Protein AF-A0A969GB05-F1 (afdb_monomer_lite)

pLDDT: mean 72.57, std 20.0, range [26.27, 94.25]

Structure (mmCIF, N/CA/C/O backbone):
data_AF-A0A969GB05-F1
#
_entry.id   AF-A0A969GB05-F1
#
loop_
_atom_site.group_PDB
_atom_site.id
_atom_site.type_symbol
_atom_site.label_atom_id
_atom_site.label_alt_id
_atom_site.label_comp_id
_atom_site.label_asym_id
_atom_site.label_entity_id
_atom_site.label_seq_id
_atom_site.pdbx_PDB_ins_code
_atom_site.Cartn_x
_atom_site.Cartn_y
_atom_site.Cartn_z
_atom_site.occupancy
_atom_site.B_iso_or_equiv
_atom_site.auth_seq_id
_atom_site.auth_comp_id
_atom_site.auth_asym_id
_atom_site.auth_atom_id
_atom_site.pdbx_PDB_model_num
ATOM 1 N N . MET A 1 1 ? -19.938 -5.604 12.607 1.00 49.97 1 MET A N 1
ATOM 2 C CA . MET A 1 1 ? -20.826 -5.159 13.704 1.00 49.97 1 MET A CA 1
ATOM 3 C C . MET A 1 1 ? -21.022 -3.658 13.574 1.00 49.97 1 MET A C 1
ATOM 5 O O . MET A 1 1 ? -20.050 -2.974 13.269 1.00 49.97 1 MET A O 1
ATOM 9 N N . ASN A 1 2 ? -22.253 -3.163 13.723 1.00 66.88 2 ASN A N 1
ATOM 10 C CA . ASN A 1 2 ? -22.494 -1.726 13.879 1.00 66.88 2 ASN A CA 1
ATOM 11 C C . ASN A 1 2 ? -22.165 -1.351 15.327 1.00 66.88 2 ASN A C 1
ATOM 13 O O . ASN A 1 2 ? -22.616 -2.026 16.248 1.00 66.88 2 ASN A O 1
ATOM 17 N N . LEU A 1 3 ? -21.365 -0.303 15.506 1.00 78.88 3 LEU A N 1
ATOM 18 C CA . LEU A 1 3 ? -21.099 0.281 16.818 1.00 78.88 3 LEU A CA 1
ATOM 19 C C . LEU A 1 3 ? -22.268 1.219 17.176 1.00 78.88 3 LEU A C 1
ATOM 21 O O . LEU A 1 3 ? -22.717 1.955 16.291 1.00 78.88 3 LEU A O 1
ATOM 25 N N . PRO A 1 4 ? -22.776 1.208 18.423 1.00 85.88 4 PRO A N 1
ATOM 26 C CA . PRO A 1 4 ? -23.829 2.129 18.849 1.00 85.88 4 PRO A CA 1
ATOM 27 C C . PRO A 1 4 ? -23.382 3.590 18.718 1.00 85.88 4 PRO A C 1
ATOM 29 O O . PRO A 1 4 ? -22.235 3.914 19.032 1.00 85.88 4 PRO A O 1
ATOM 32 N N . LYS A 1 5 ? -24.288 4.482 18.298 1.00 85.06 5 LYS A N 1
ATOM 33 C CA . LYS A 1 5 ? -23.992 5.918 18.147 1.00 85.06 5 LYS A CA 1
ATOM 34 C C . LYS A 1 5 ? -23.531 6.538 19.470 1.00 85.06 5 LYS A C 1
ATOM 36 O O . LYS A 1 5 ? -22.519 7.227 19.491 1.00 85.06 5 LYS A O 1
ATOM 41 N N . ASP A 1 6 ? -24.211 6.212 20.565 1.00 83.31 6 ASP A N 1
ATOM 42 C CA . ASP A 1 6 ? -23.924 6.766 21.896 1.00 83.31 6 ASP A CA 1
ATOM 43 C C . ASP A 1 6 ? -22.528 6.382 22.403 1.00 83.31 6 ASP A C 1
ATOM 45 O O . ASP A 1 6 ? -21.862 7.161 23.081 1.00 83.31 6 ASP A O 1
ATOM 49 N N . TYR A 1 7 ? -22.040 5.199 22.019 1.00 84.81 7 TYR A N 1
ATOM 50 C CA . TYR A 1 7 ? -20.679 4.769 22.333 1.00 84.81 7 TYR A CA 1
ATOM 51 C C . TYR A 1 7 ? -19.632 5.598 21.577 1.00 84.81 7 TYR A C 1
ATOM 53 O O . TYR A 1 7 ? -18.624 5.997 22.155 1.00 84.81 7 TYR A O 1
ATOM 61 N N . LEU A 1 8 ? -19.884 5.902 20.300 1.00 85.31 8 LEU A N 1
ATOM 62 C CA . LEU A 1 8 ? -18.990 6.734 19.491 1.00 85.31 8 LEU A CA 1
ATOM 63 C C . LEU A 1 8 ? -18.943 8.188 19.986 1.00 85.31 8 LEU A C 1
ATOM 65 O O . LEU A 1 8 ? -17.861 8.767 20.002 1.00 85.31 8 LEU A O 1
ATOM 69 N N . VAL A 1 9 ? -20.080 8.741 20.423 1.00 85.44 9 VAL A N 1
ATOM 70 C CA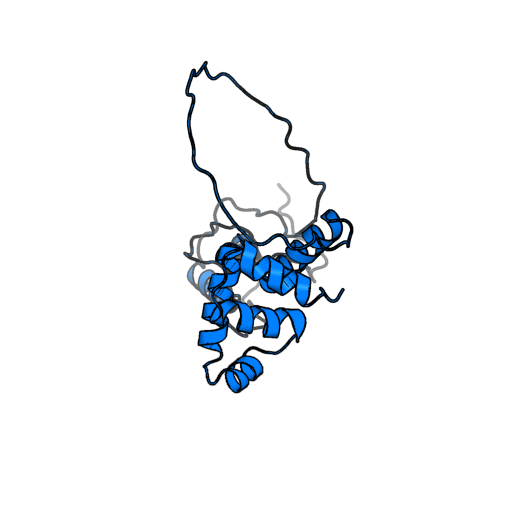 . VAL A 1 9 ? -20.172 10.081 21.043 1.00 85.44 9 VAL A CA 1
ATOM 71 C C . VAL A 1 9 ? -19.426 10.124 22.379 1.00 85.44 9 VAL A C 1
ATOM 73 O O . VAL A 1 9 ? -18.729 11.079 22.697 1.00 85.44 9 VAL A O 1
ATOM 76 N N . LYS A 1 10 ? -19.502 9.062 23.180 1.00 84.44 10 LYS A N 1
ATOM 77 C CA . LYS A 1 10 ? -18.724 9.004 24.419 1.00 84.44 10 LYS A CA 1
ATOM 78 C C . LYS A 1 10 ? -17.213 8.992 24.145 1.00 84.44 10 LYS A C 1
ATOM 80 O O . LYS A 1 10 ? -16.454 9.728 24.769 1.00 84.44 10 LYS A O 1
ATOM 85 N N . LEU A 1 11 ? -16.778 8.181 23.182 1.00 83.88 11 LEU A N 1
ATOM 86 C CA . LEU A 1 11 ? -15.373 8.097 22.774 1.00 83.88 11 LEU A CA 1
ATOM 87 C C . LEU A 1 11 ? -14.841 9.397 22.173 1.00 83.88 11 LEU A C 1
ATOM 89 O O . LEU A 1 11 ? -13.661 9.702 22.353 1.00 83.88 11 LEU A O 1
ATOM 93 N N . SER A 1 12 ? -15.673 10.157 21.452 1.00 85.19 12 SER A N 1
ATOM 94 C CA . SER A 1 12 ? -15.256 11.459 20.928 1.00 85.19 12 SER A CA 1
ATOM 95 C C . SER A 1 12 ? -14.931 12.420 22.072 1.00 85.19 12 SER A C 1
ATOM 97 O O . SER A 1 12 ? -13.888 13.072 22.027 1.00 85.19 12 SER A O 1
ATOM 99 N N . GLN A 1 13 ? -15.743 12.429 23.132 1.00 84.69 13 GLN A N 1
ATOM 100 C CA . GLN A 1 13 ? -15.520 13.244 24.329 1.00 84.69 13 GLN A CA 1
ATOM 101 C C . GLN A 1 13 ? -14.281 12.800 25.117 1.00 84.69 13 GLN A C 1
ATOM 103 O O . GLN A 1 13 ? -13.425 13.626 25.424 1.00 84.69 13 GLN A O 1
ATOM 108 N N . GLU A 1 14 ? -14.126 11.499 25.382 1.00 81.44 14 GLU A N 1
ATOM 109 C CA . GLU A 1 14 ? -12.975 10.958 26.127 1.00 81.44 14 GLU A CA 1
ATOM 110 C C . GLU A 1 14 ? -11.634 11.212 25.424 1.00 81.44 14 GLU A C 1
ATOM 112 O O . GLU A 1 14 ? -10.612 11.435 26.071 1.00 81.44 14 GLU A O 1
ATOM 117 N N . ARG A 1 15 ? -11.622 11.196 24.086 1.00 80.75 15 ARG A N 1
ATOM 118 C CA . ARG A 1 15 ? -10.429 11.490 23.273 1.00 80.75 15 ARG A CA 1
ATOM 119 C C . ARG A 1 15 ? -10.312 12.975 22.901 1.00 80.75 15 ARG A C 1
ATOM 121 O O . ARG A 1 15 ? -9.410 13.344 22.144 1.00 80.75 15 ARG A O 1
ATOM 128 N N . GLY A 1 16 ? -11.211 13.819 23.413 1.00 84.56 16 GLY A N 1
ATOM 129 C CA . GLY A 1 16 ? -11.198 15.271 23.253 1.00 84.56 16 GLY A CA 1
ATOM 130 C C . GLY A 1 16 ? -11.364 15.747 21.810 1.00 84.56 16 GLY A C 1
ATOM 131 O O . GLY A 1 16 ? -10.666 16.673 21.395 1.00 84.56 16 GLY A O 1
ATOM 132 N N . LEU A 1 17 ? -12.201 15.098 20.995 1.00 87.56 17 LEU A N 1
ATOM 133 C CA . LEU A 1 17 ? -12.531 15.550 19.635 1.00 87.56 17 LEU A CA 1
ATOM 134 C C . LEU A 1 17 ? -13.283 16.891 19.682 1.00 87.56 17 LEU A C 1
ATOM 136 O O . LEU A 1 17 ? -14.101 17.121 20.565 1.00 87.56 17 LEU A O 1
ATOM 140 N N . SER A 1 18 ? -13.005 17.781 18.725 1.00 86.50 18 SER A N 1
ATOM 141 C CA . SER A 1 18 ? -13.805 19.004 18.561 1.00 86.50 18 SER A CA 1
ATOM 142 C C . SER A 1 18 ? -15.166 18.678 17.924 1.00 86.50 18 SER A C 1
ATOM 144 O O . SER A 1 18 ? -15.267 17.646 17.255 1.00 86.50 18 SER A O 1
ATOM 146 N N . PRO A 1 19 ? -16.179 19.560 18.025 1.00 84.50 19 PRO A N 1
ATOM 147 C CA . PRO A 1 19 ? -17.494 19.338 17.409 1.00 84.50 19 PRO A CA 1
ATOM 148 C C . PRO A 1 19 ? -17.406 18.994 15.910 1.00 84.50 19 PRO A C 1
ATOM 150 O O . PRO A 1 19 ? -17.895 17.952 15.480 1.00 84.50 19 PRO A O 1
ATOM 153 N N . ASP A 1 20 ? -16.633 19.767 15.139 1.00 83.62 20 ASP A N 1
ATOM 154 C CA . ASP A 1 20 ? -16.364 19.509 13.715 1.00 83.62 20 ASP A CA 1
ATOM 155 C C . ASP A 1 20 ? -15.712 18.144 13.424 1.00 83.62 20 ASP A C 1
ATOM 157 O O . ASP A 1 20 ? -15.861 17.576 12.339 1.00 83.62 20 ASP A O 1
ATOM 161 N N . GLN A 1 21 ? -14.894 17.641 14.353 1.00 88.56 21 GLN A N 1
ATOM 162 C CA . GLN A 1 21 ? -14.208 16.356 14.212 1.00 88.56 21 GLN A CA 1
ATOM 163 C C . GLN A 1 21 ? -15.152 15.203 14.540 1.00 88.56 21 GLN A C 1
ATOM 165 O O . GLN A 1 21 ? -15.136 14.191 13.839 1.00 88.56 21 GLN A O 1
ATOM 170 N N . GLU A 1 22 ? -15.965 15.362 15.584 1.00 88.81 22 GLU A N 1
ATOM 171 C CA . GLU A 1 22 ? -16.992 14.406 15.985 1.00 88.81 22 GLU A CA 1
ATOM 172 C C . GLU A 1 22 ? -18.019 14.200 14.871 1.00 88.81 22 GLU A C 1
ATOM 174 O O . GLU A 1 22 ? -18.355 13.064 14.540 1.00 88.81 22 GLU A O 1
ATOM 179 N N . GLU A 1 23 ? -18.450 15.275 14.220 1.00 87.44 23 GLU A N 1
ATOM 180 C CA . GLU A 1 23 ? -19.459 15.207 13.171 1.00 87.44 23 GLU A CA 1
ATOM 181 C C . GLU A 1 23 ? -18.973 14.407 11.951 1.00 87.44 23 GLU A C 1
ATOM 183 O O . GLU A 1 23 ? -19.630 13.459 11.506 1.00 87.44 23 GLU A O 1
ATOM 188 N N . VAL A 1 24 ? -17.755 14.687 11.470 1.00 88.00 24 VAL A N 1
ATOM 189 C CA . VAL A 1 24 ? -17.119 13.908 10.390 1.00 88.00 24 VAL A CA 1
ATOM 190 C C . VAL A 1 24 ? -16.883 12.455 10.820 1.00 88.00 24 VAL A C 1
ATOM 192 O O . VAL A 1 24 ? -17.098 11.532 10.030 1.00 88.00 24 VAL A O 1
ATOM 195 N N . PHE A 1 25 ? -16.472 12.231 12.069 1.00 89.44 25 PHE A N 1
ATOM 196 C CA . PHE A 1 25 ? -16.231 10.902 12.632 1.00 89.44 25 PHE A CA 1
ATOM 197 C C . PHE A 1 25 ? -17.509 10.052 12.678 1.00 89.44 25 PHE A C 1
ATOM 199 O O . PHE A 1 25 ? -17.496 8.908 12.214 1.00 89.44 25 PHE A O 1
ATOM 206 N N . LEU A 1 26 ? -18.629 10.610 13.148 1.00 89.12 26 LEU A N 1
ATOM 207 C CA . LEU A 1 26 ? -19.926 9.931 13.206 1.00 89.12 26 LEU A CA 1
ATOM 208 C C . LEU A 1 26 ? -20.500 9.682 11.807 1.00 89.12 26 LEU A C 1
ATOM 210 O O . LEU A 1 26 ? -20.943 8.568 11.514 1.00 89.12 26 LEU A O 1
ATOM 214 N N . LEU A 1 27 ? -20.450 10.672 10.911 1.00 87.69 27 LEU A N 1
ATOM 215 C CA . LEU A 1 27 ? -20.908 10.512 9.526 1.00 87.69 27 LEU A CA 1
ATOM 216 C C . LEU A 1 27 ? -20.127 9.417 8.789 1.00 87.69 27 LEU A C 1
ATOM 218 O O . LEU A 1 27 ? -20.708 8.633 8.031 1.00 87.69 27 LEU A O 1
ATOM 222 N N . ARG A 1 28 ? -18.825 9.304 9.062 1.00 88.44 28 ARG A N 1
ATOM 223 C CA . ARG A 1 28 ? -17.974 8.289 8.442 1.00 88.44 28 ARG A CA 1
ATOM 224 C C . ARG A 1 28 ? -18.136 6.899 9.061 1.00 88.44 28 ARG A C 1
ATOM 226 O O . ARG A 1 28 ? -18.183 5.909 8.330 1.00 88.44 28 ARG A O 1
ATOM 233 N N . LEU A 1 29 ? -18.199 6.788 10.389 1.00 85.50 29 LEU A N 1
ATOM 234 C CA . LEU A 1 29 ? -18.206 5.490 11.074 1.00 85.50 29 LEU A CA 1
ATOM 235 C C . LEU A 1 29 ? -19.598 4.905 11.294 1.00 85.50 29 LEU A C 1
ATOM 237 O O . LEU A 1 29 ? -19.757 3.697 11.113 1.00 85.50 29 LEU A O 1
ATOM 241 N N . PHE A 1 30 ? -20.577 5.729 11.668 1.00 85.69 30 PHE A N 1
ATOM 242 C CA . PHE A 1 30 ? -21.938 5.282 11.963 1.00 85.69 30 PHE A CA 1
ATOM 243 C C . PHE A 1 30 ? -22.794 5.243 10.696 1.00 85.69 30 PHE A C 1
ATOM 245 O O . PHE A 1 30 ? -23.314 4.191 10.330 1.00 85.69 30 PHE A O 1
ATOM 252 N N . TYR A 1 31 ? -22.864 6.366 9.975 1.00 83.31 31 TYR A N 1
ATOM 253 C CA . TYR A 1 31 ? -23.672 6.478 8.754 1.00 83.31 31 TYR A CA 1
ATOM 254 C C . TYR A 1 31 ? -22.978 5.930 7.499 1.00 83.31 31 TYR A C 1
ATOM 256 O O . TYR A 1 31 ? -23.609 5.837 6.450 1.00 83.31 31 TYR A O 1
ATOM 264 N N . LYS A 1 32 ? -21.695 5.546 7.598 1.00 83.12 32 LYS A N 1
ATOM 265 C CA . LYS A 1 32 ? -20.895 4.946 6.510 1.00 83.12 32 LYS A CA 1
ATOM 266 C C . LYS A 1 32 ? -20.870 5.787 5.224 1.00 83.12 32 LYS A C 1
ATOM 268 O O . LYS A 1 32 ? -20.705 5.241 4.135 1.00 83.12 32 LYS A O 1
ATOM 273 N N . LYS A 1 33 ? -21.005 7.112 5.343 1.00 84.19 33 LYS A N 1
ATOM 274 C CA . LYS A 1 33 ? -21.028 8.025 4.195 1.00 84.19 33 LYS A CA 1
ATOM 275 C C . LYS A 1 33 ? -19.655 8.157 3.538 1.00 84.19 33 LYS A C 1
ATOM 277 O O . LYS A 1 33 ? -18.611 8.034 4.193 1.00 84.19 33 LYS A O 1
ATOM 282 N N . GLN A 1 34 ? -19.641 8.424 2.233 1.00 85.38 34 GLN A N 1
ATOM 283 C CA . GLN A 1 34 ? -18.415 8.760 1.509 1.00 85.38 34 GLN A CA 1
ATOM 284 C C . GLN A 1 34 ? -17.999 10.197 1.834 1.00 85.38 34 GLN A C 1
ATOM 286 O O . GLN A 1 34 ? -18.843 11.038 2.124 1.00 85.38 34 GLN A O 1
ATOM 291 N N . TYR A 1 35 ? -16.705 10.522 1.740 1.00 84.25 35 TYR A N 1
ATOM 292 C CA . TYR A 1 35 ? -16.244 11.897 1.991 1.00 84.25 35 TYR A CA 1
ATOM 293 C C . TYR A 1 35 ? -16.905 12.930 1.068 1.00 84.25 35 TYR A C 1
ATOM 295 O O . TYR A 1 35 ? -17.041 14.077 1.471 1.00 84.25 35 TYR A O 1
ATOM 303 N N . LYS A 1 36 ? -17.346 12.527 -0.132 1.00 85.44 36 LYS A N 1
ATOM 304 C CA . LYS A 1 36 ? -18.117 13.380 -1.049 1.00 85.44 36 LYS A CA 1
ATOM 305 C C . LYS A 1 36 ? -19.496 13.745 -0.478 1.00 85.44 36 LYS A C 1
ATOM 307 O O . LYS A 1 36 ? -19.865 14.911 -0.502 1.00 85.44 36 LYS A O 1
ATOM 312 N N . ASP A 1 37 ? -20.205 12.782 0.108 1.00 85.50 37 ASP A N 1
ATOM 313 C CA . ASP A 1 37 ? -21.537 13.009 0.691 1.00 85.50 37 ASP A CA 1
ATOM 314 C C . ASP A 1 37 ? -21.452 13.797 2.005 1.00 85.50 37 ASP A C 1
ATOM 316 O O . ASP A 1 37 ? -22.313 14.616 2.312 1.00 85.50 37 ASP A O 1
ATOM 320 N N . ILE A 1 38 ? -20.394 13.555 2.787 1.00 87.88 38 ILE A N 1
ATOM 321 C CA . ILE A 1 38 ? -20.111 14.307 4.018 1.00 87.88 38 ILE A CA 1
ATOM 322 C C . ILE A 1 38 ? -19.785 15.764 3.678 1.00 87.88 38 ILE A C 1
ATOM 324 O O . ILE A 1 38 ? -20.283 16.669 4.336 1.00 87.88 38 ILE A O 1
ATOM 328 N N . ALA A 1 39 ? -18.976 15.982 2.640 1.00 88.31 39 ALA A N 1
ATOM 329 C CA . ALA A 1 39 ? -18.625 17.307 2.147 1.00 88.31 39 ALA A CA 1
ATOM 330 C C . ALA A 1 39 ? -19.865 18.105 1.720 1.00 88.31 39 ALA A C 1
ATOM 332 O O . ALA A 1 39 ? -20.010 19.256 2.121 1.00 88.31 39 ALA A O 1
ATOM 333 N N . ALA A 1 40 ? -20.789 17.467 0.994 1.00 87.12 40 ALA A N 1
ATOM 334 C CA . ALA A 1 40 ? -22.053 18.081 0.598 1.00 87.12 40 ALA A CA 1
ATOM 335 C C . ALA A 1 40 ? -22.946 18.440 1.800 1.00 87.12 40 ALA A C 1
ATOM 337 O O . ALA A 1 40 ? -23.577 19.489 1.794 1.00 87.12 40 ALA A O 1
ATOM 338 N N . GLN A 1 41 ? -22.984 17.598 2.840 1.00 89.69 41 GLN A N 1
ATOM 339 C CA . GLN A 1 41 ? -23.809 17.844 4.028 1.00 89.69 41 GLN A CA 1
ATOM 340 C C . GLN A 1 41 ? -23.231 18.921 4.960 1.00 89.69 41 GLN A C 1
ATOM 342 O O . GLN A 1 41 ? -23.991 19.622 5.615 1.00 89.69 41 GLN A O 1
ATOM 347 N N . LEU A 1 42 ? -21.904 19.021 5.049 1.00 86.56 42 LEU A N 1
ATOM 348 C CA . LEU A 1 42 ? -21.207 19.961 5.935 1.00 86.56 42 LEU A CA 1
ATOM 349 C C . LEU A 1 42 ? -20.750 21.237 5.215 1.00 86.56 42 LEU A C 1
ATOM 351 O O . LEU A 1 42 ? -19.877 21.932 5.735 1.00 86.56 42 LEU A O 1
ATOM 355 N N . GLU A 1 43 ? -21.259 21.483 4.003 1.00 87.38 43 GLU A N 1
ATOM 356 C CA . GLU A 1 43 ? -20.895 22.625 3.149 1.00 87.38 43 GLU A CA 1
ATOM 357 C C . GLU A 1 43 ? -19.371 22.847 3.077 1.00 87.38 43 GLU A C 1
ATOM 359 O O . GLU A 1 43 ? -18.845 23.952 3.196 1.00 87.38 43 GLU A O 1
ATOM 364 N N . THR A 1 44 ? -18.621 21.754 2.926 1.00 89.31 44 THR A N 1
ATOM 365 C CA . THR A 1 44 ? -17.155 21.764 2.956 1.00 89.31 44 THR A CA 1
ATOM 366 C C . THR A 1 44 ? -16.568 20.934 1.819 1.00 89.31 44 THR A C 1
ATOM 368 O O . THR A 1 44 ? -17.289 20.345 1.021 1.00 89.31 44 THR A O 1
ATOM 371 N N . SER A 1 45 ? -15.240 20.873 1.705 1.00 85.44 45 SER A N 1
ATOM 372 C CA . SER A 1 45 ? -14.575 20.063 0.680 1.00 85.44 45 SER A CA 1
ATOM 373 C C . SER A 1 45 ? -14.263 18.650 1.178 1.00 85.44 45 SER A C 1
ATOM 375 O O . SER A 1 45 ? -13.966 18.426 2.353 1.00 85.44 45 SER A O 1
ATOM 377 N N . ALA A 1 46 ? -14.234 17.672 0.266 1.00 79.38 46 ALA A N 1
ATOM 378 C CA . ALA A 1 46 ? -13.843 16.300 0.608 1.00 79.38 46 ALA A CA 1
ATOM 379 C C . ALA A 1 46 ? -12.431 16.235 1.228 1.00 79.38 46 ALA A C 1
ATOM 381 O O . ALA A 1 46 ? -12.185 15.438 2.134 1.00 79.38 46 ALA A O 1
ATOM 382 N N . GLN A 1 47 ? -11.523 17.113 0.790 1.00 71.94 47 GLN A N 1
ATOM 383 C CA . GLN A 1 47 ? -10.180 17.259 1.357 1.00 71.94 47 GLN A CA 1
ATOM 384 C C . GLN A 1 47 ? -10.209 17.808 2.792 1.00 71.94 47 GLN A C 1
ATOM 386 O O . GLN A 1 47 ? -9.479 17.320 3.658 1.00 71.94 47 GLN A O 1
ATOM 391 N N . ALA A 1 48 ? -11.094 18.764 3.093 1.00 77.62 48 ALA A N 1
ATOM 392 C CA . ALA A 1 48 ? -11.293 19.255 4.456 1.00 77.62 48 ALA A CA 1
ATOM 393 C C . ALA A 1 48 ? -11.811 18.144 5.387 1.00 77.62 48 ALA A C 1
ATOM 395 O O . ALA A 1 48 ? -11.285 17.976 6.493 1.00 77.62 48 ALA A O 1
ATOM 396 N N . CYS A 1 49 ? -12.755 17.313 4.925 1.00 85.69 49 CYS A N 1
ATOM 397 C CA . CYS A 1 49 ? -13.216 16.139 5.674 1.00 85.69 49 CYS A CA 1
ATOM 398 C C . CYS A 1 49 ? -12.079 15.140 5.935 1.00 85.69 49 CYS A C 1
ATOM 400 O O . CYS A 1 49 ? -11.924 14.659 7.058 1.00 85.69 49 CYS A O 1
ATOM 402 N N . GLN A 1 50 ? -11.248 14.852 4.928 1.00 83.94 50 GLN A N 1
ATOM 403 C CA . GLN A 1 50 ? -10.092 13.963 5.077 1.00 83.94 50 GLN A CA 1
ATOM 404 C C . GLN A 1 50 ? -9.066 14.516 6.072 1.00 83.94 50 GLN A C 1
ATOM 406 O O . GLN A 1 50 ? -8.553 13.765 6.902 1.00 83.94 50 GLN A O 1
ATOM 411 N N . LYS A 1 51 ? -8.805 15.829 6.054 1.00 84.12 51 LYS A N 1
ATOM 412 C CA . LYS A 1 51 ? -7.905 16.497 7.004 1.00 84.12 51 LYS A CA 1
ATOM 413 C C . LYS A 1 51 ? -8.438 16.429 8.437 1.00 84.12 51 LYS A C 1
ATOM 415 O O . LYS A 1 51 ? -7.672 16.105 9.346 1.00 84.12 51 LYS A O 1
ATOM 420 N N . ARG A 1 52 ? -9.738 16.682 8.648 1.00 87.94 52 ARG A N 1
ATOM 421 C CA . ARG A 1 52 ? -10.403 16.527 9.958 1.00 87.94 52 ARG A CA 1
ATOM 422 C C . ARG A 1 52 ? -10.317 15.079 10.447 1.00 87.94 52 ARG A C 1
ATOM 424 O O . ARG A 1 52 ? -9.845 14.842 11.555 1.00 87.94 52 ARG A O 1
ATOM 431 N N . MET A 1 53 ? -10.636 14.105 9.593 1.00 88.94 53 MET A N 1
ATOM 432 C CA . MET A 1 53 ? -10.510 12.680 9.919 1.00 88.94 53 MET A CA 1
ATOM 433 C C . MET A 1 53 ? -9.049 12.271 10.198 1.00 88.94 53 MET A C 1
ATOM 435 O O . MET A 1 53 ? -8.775 11.466 11.082 1.00 88.94 53 MET A O 1
ATOM 439 N N . GLY A 1 54 ? -8.084 12.883 9.506 1.00 85.50 54 GLY A N 1
ATOM 440 C CA . GLY A 1 54 ? -6.648 12.755 9.765 1.00 85.50 54 GLY A CA 1
ATOM 441 C C . GLY A 1 54 ? -6.250 13.141 11.190 1.00 85.50 54 GLY A C 1
ATOM 442 O O . GLY A 1 54 ? -5.446 12.453 11.819 1.00 85.50 54 GLY A O 1
ATOM 443 N N . GLN A 1 55 ? -6.832 14.221 11.712 1.00 84.94 55 GLN A N 1
ATOM 444 C CA . GLN A 1 55 ? -6.630 14.655 13.096 1.00 84.94 55 GLN A CA 1
ATOM 445 C C . GLN A 1 55 ? -7.308 13.708 14.088 1.00 84.94 55 GLN A C 1
ATOM 447 O O . GLN A 1 55 ? -6.716 13.392 15.118 1.00 84.94 55 GLN A O 1
ATOM 452 N N . VAL A 1 56 ? -8.492 13.194 13.745 1.00 87.38 56 VAL A N 1
ATOM 453 C CA . VAL A 1 56 ? -9.179 12.168 14.538 1.00 87.38 56 VAL A CA 1
ATOM 454 C C . VAL A 1 56 ? -8.296 10.930 14.690 1.00 87.38 56 VAL A C 1
ATOM 456 O O . VAL A 1 56 ? -8.017 10.525 15.812 1.00 87.38 56 VAL A O 1
ATOM 459 N N . TYR A 1 57 ? -7.744 10.385 13.602 1.00 85.50 57 TYR A N 1
ATOM 460 C CA . TYR A 1 57 ? -6.839 9.230 13.676 1.00 85.50 57 TYR A CA 1
ATOM 461 C C . TYR A 1 57 ? -5.667 9.450 14.643 1.00 85.50 57 TYR A C 1
ATOM 463 O O . TYR A 1 57 ? -5.352 8.557 15.427 1.00 85.50 57 TYR A O 1
ATOM 471 N N . ARG A 1 58 ? -5.077 10.653 14.661 1.00 84.12 58 ARG A N 1
ATOM 472 C CA . ARG A 1 58 ? -3.991 10.997 15.594 1.00 84.12 58 ARG A CA 1
ATOM 473 C C . ARG A 1 58 ? -4.450 10.976 17.054 1.00 84.12 58 ARG A C 1
ATOM 475 O O . ARG A 1 58 ? -3.715 10.467 17.893 1.00 84.12 58 ARG A O 1
ATOM 482 N N . LYS A 1 59 ? -5.663 11.456 17.350 1.00 82.25 59 LYS A N 1
ATOM 483 C CA . LYS A 1 59 ? -6.255 11.406 18.703 1.00 82.25 59 LYS A CA 1
ATOM 484 C C . LYS A 1 59 ? -6.535 9.977 19.179 1.00 82.25 59 LYS A C 1
ATOM 486 O O . LYS A 1 59 ? -6.450 9.698 20.368 1.00 82.25 59 LYS A O 1
ATOM 491 N N . PHE A 1 60 ? -6.787 9.059 18.248 1.00 82.00 60 PHE A N 1
ATOM 492 C CA . PHE A 1 60 ? -6.924 7.625 18.521 1.00 82.00 60 PHE A CA 1
ATOM 493 C C . PHE A 1 60 ? -5.586 6.858 18.499 1.00 82.00 60 PHE A C 1
ATOM 495 O O . PHE A 1 60 ? -5.586 5.630 18.528 1.00 82.00 60 PHE A O 1
ATOM 502 N N . GLY A 1 61 ? -4.439 7.547 18.431 1.00 74.62 61 GLY A N 1
ATOM 503 C CA . GLY A 1 61 ? -3.117 6.907 18.412 1.00 74.62 61 GLY A CA 1
ATOM 504 C C . GLY A 1 61 ? -2.794 6.167 17.108 1.00 74.62 61 GLY A C 1
ATOM 505 O O . GLY A 1 61 ? -1.866 5.362 17.062 1.00 74.62 61 GLY A O 1
ATOM 506 N N . ILE A 1 62 ? -3.543 6.426 16.033 1.00 76.94 62 ILE A N 1
ATOM 507 C CA . ILE A 1 62 ? -3.309 5.848 14.708 1.00 76.94 62 ILE A CA 1
ATOM 508 C C . ILE A 1 62 ? -2.320 6.758 13.972 1.00 76.94 62 ILE A C 1
ATOM 510 O O . ILE A 1 62 ? -2.646 7.872 13.551 1.00 76.94 62 ILE A O 1
ATOM 514 N N . ILE A 1 63 ? -1.084 6.275 13.863 1.00 62.16 63 ILE A N 1
ATOM 515 C CA . ILE A 1 63 ? 0.085 7.012 13.371 1.00 62.16 63 ILE A CA 1
ATOM 516 C C . ILE A 1 63 ? -0.073 7.385 11.879 1.00 62.16 63 ILE A C 1
ATOM 518 O O . ILE A 1 63 ? -0.847 6.784 11.121 1.00 62.16 63 ILE A O 1
ATOM 522 N N . LYS A 1 64 ? 0.652 8.427 11.450 1.00 46.09 64 LYS A N 1
ATOM 523 C CA . LYS A 1 64 ? 0.802 8.807 10.035 1.00 46.09 64 LYS A CA 1
ATOM 524 C C . LYS A 1 64 ? 1.352 7.622 9.211 1.00 46.09 64 LYS A C 1
ATOM 526 O O . LYS A 1 64 ? 2.042 6.773 9.750 1.00 46.09 64 LYS A O 1
ATOM 531 N N . GLY A 1 65 ? 0.988 7.532 7.930 1.00 50.03 65 GLY A N 1
ATOM 532 C CA . GLY A 1 65 ? 1.454 6.467 7.017 1.00 50.03 65 GLY A CA 1
ATOM 533 C C . GLY A 1 65 ? 0.660 5.148 7.022 1.00 50.03 65 GLY A C 1
ATOM 534 O O . GLY A 1 65 ? 0.677 4.416 6.041 1.00 50.03 65 GLY A O 1
ATOM 535 N N . ALA A 1 66 ? -0.134 4.856 8.055 1.00 43.31 66 ALA A N 1
ATOM 536 C CA . ALA A 1 66 ? -0.941 3.633 8.106 1.00 43.31 66 ALA A CA 1
ATOM 537 C C . ALA A 1 66 ? -2.033 3.588 7.003 1.00 43.31 66 ALA A C 1
ATOM 539 O O . ALA A 1 66 ? -3.028 4.305 7.103 1.00 43.31 66 ALA A O 1
ATOM 540 N N . ARG A 1 67 ? -1.926 2.721 5.979 1.00 43.56 67 ARG A N 1
ATOM 541 C CA . ARG A 1 67 ? -3.082 2.323 5.135 1.00 43.56 67 ARG A CA 1
ATOM 542 C C . ARG A 1 67 ? -4.149 1.643 6.014 1.00 43.56 67 ARG A C 1
ATOM 544 O O . ARG A 1 67 ? -3.846 1.070 7.059 1.00 43.56 67 ARG A O 1
ATOM 551 N N . GLY A 1 68 ? -5.427 1.787 5.659 1.00 64.69 68 GLY A N 1
ATOM 552 C CA . GLY A 1 68 ? -6.529 1.212 6.443 1.00 64.69 68 GLY A CA 1
ATOM 553 C C . GLY A 1 68 ? -6.772 1.873 7.807 1.00 64.69 68 GLY A C 1
ATOM 554 O O . GLY A 1 68 ? -7.236 1.198 8.722 1.00 64.69 68 GLY A O 1
ATOM 555 N N . LYS A 1 69 ? -6.485 3.177 7.970 1.00 76.50 69 LYS A N 1
ATOM 556 C CA . LYS A 1 69 ? -6.736 3.922 9.230 1.00 76.50 69 LYS A CA 1
ATOM 557 C C . LYS A 1 69 ? -8.153 3.726 9.749 1.00 76.50 69 LYS A C 1
ATOM 559 O O . LYS A 1 69 ? -8.344 3.485 10.931 1.00 76.50 69 LYS A O 1
ATOM 564 N N . GLU A 1 70 ? -9.132 3.757 8.852 1.00 76.50 70 GLU A N 1
ATOM 565 C CA . GLU A 1 70 ? -10.531 3.504 9.188 1.00 76.50 70 GLU A CA 1
ATOM 566 C C . GLU A 1 70 ? -10.768 2.057 9.638 1.00 76.50 70 GLU A C 1
ATOM 568 O O . GLU A 1 70 ? -11.485 1.828 10.606 1.00 76.50 70 GLU A O 1
ATOM 573 N N . THR A 1 71 ? -10.140 1.075 8.987 1.00 77.50 71 THR A N 1
ATOM 574 C CA . THR A 1 71 ? -10.223 -0.343 9.372 1.00 77.50 71 THR A CA 1
ATOM 575 C C . THR A 1 71 ? -9.587 -0.585 10.737 1.00 77.50 71 THR A C 1
ATOM 577 O O . THR A 1 71 ? -10.175 -1.271 11.568 1.00 77.50 71 THR A O 1
ATOM 580 N N . ARG A 1 72 ? -8.424 0.019 11.004 1.00 77.62 72 ARG A N 1
ATOM 581 C CA . ARG A 1 72 ? -7.743 -0.029 12.305 1.00 77.62 72 ARG A CA 1
ATOM 582 C C . ARG A 1 72 ? -8.554 0.665 13.385 1.00 77.62 72 ARG A C 1
ATOM 584 O O . ARG A 1 72 ? -8.725 0.096 14.453 1.00 77.62 72 ARG A O 1
ATOM 591 N N . LEU A 1 73 ? -9.106 1.837 13.084 1.00 83.19 73 LEU A N 1
ATOM 592 C CA . LEU A 1 73 ? -10.005 2.555 13.978 1.00 83.19 73 LEU A CA 1
ATOM 593 C C . LEU A 1 73 ? -11.221 1.692 14.306 1.00 83.19 73 LEU A C 1
ATOM 595 O O . LEU A 1 73 ? -11.503 1.451 15.469 1.00 83.19 73 LEU A O 1
ATOM 599 N N . ARG A 1 74 ? -11.886 1.117 13.301 1.00 84.31 74 ARG A N 1
ATOM 600 C CA . ARG A 1 74 ? -13.002 0.189 13.522 1.00 84.31 74 ARG A CA 1
ATOM 601 C C . ARG A 1 74 ? -12.586 -1.039 14.325 1.00 84.31 74 ARG A C 1
ATOM 603 O O . ARG A 1 74 ? -13.356 -1.468 15.177 1.00 84.31 74 ARG A O 1
ATOM 610 N N . ALA A 1 75 ? -11.421 -1.625 14.066 1.00 78.88 75 ALA A N 1
ATOM 611 C CA . ALA A 1 75 ? -10.936 -2.789 14.804 1.00 78.88 75 ALA A CA 1
ATOM 612 C C . ALA A 1 75 ? -10.638 -2.444 16.270 1.00 78.88 75 ALA A C 1
ATOM 614 O O . ALA A 1 75 ? -11.052 -3.184 17.157 1.00 78.88 75 ALA A O 1
ATOM 615 N N . LEU A 1 76 ? -9.993 -1.302 16.518 1.00 81.19 76 LEU A N 1
ATOM 616 C CA . LEU A 1 76 ? -9.718 -0.770 17.851 1.00 81.19 76 LEU A CA 1
ATOM 617 C C . LEU A 1 76 ? -11.025 -0.539 18.608 1.00 81.19 76 LEU A C 1
ATOM 619 O O . LEU A 1 76 ? -11.211 -1.114 19.672 1.00 81.19 76 LEU A O 1
ATOM 623 N N . LEU A 1 77 ? -11.966 0.192 18.010 1.00 85.62 77 LEU A N 1
ATOM 624 C CA . LEU A 1 77 ? -13.264 0.488 18.615 1.00 85.62 77 LEU A CA 1
ATOM 625 C C . LEU A 1 77 ? -14.078 -0.781 18.899 1.00 85.62 77 LEU A C 1
ATOM 627 O O . LEU A 1 77 ? -14.701 -0.902 19.948 1.00 85.62 77 LEU A O 1
ATOM 631 N N . ASN A 1 78 ? -14.059 -1.762 17.991 1.00 82.56 78 ASN A N 1
ATOM 632 C CA . ASN A 1 78 ? -14.726 -3.043 18.228 1.00 82.56 78 ASN A CA 1
ATOM 633 C C . ASN A 1 78 ? -14.045 -3.859 19.336 1.00 82.56 78 ASN A C 1
ATOM 635 O O . ASN A 1 78 ? -14.737 -4.547 20.083 1.00 82.56 78 ASN A O 1
ATOM 639 N N . ASN A 1 79 ? -12.717 -3.811 19.447 1.00 79.44 79 ASN A N 1
ATOM 640 C CA . ASN A 1 79 ? -11.986 -4.508 20.503 1.00 79.44 79 ASN A CA 1
ATOM 641 C C . ASN A 1 79 ? -12.209 -3.849 21.868 1.00 79.44 79 ASN A C 1
ATOM 643 O O . ASN A 1 79 ? -12.463 -4.564 22.832 1.00 79.44 79 ASN A O 1
ATOM 647 N N . GLU A 1 80 ? -12.187 -2.516 21.944 1.00 80.31 80 GLU A N 1
ATOM 648 C CA . GLU A 1 80 ? -12.496 -1.769 23.170 1.00 80.31 80 GLU A CA 1
ATOM 649 C C . GLU A 1 80 ? -13.944 -2.014 23.618 1.00 80.31 80 GLU A C 1
ATOM 651 O O . GLU A 1 80 ? -14.186 -2.311 24.787 1.00 80.31 80 GLU A O 1
ATOM 656 N N . PHE A 1 81 ? -14.906 -2.010 22.690 1.00 80.06 81 PHE A N 1
ATOM 657 C CA . PHE A 1 81 ? -16.308 -2.301 23.004 1.00 80.06 81 PHE A CA 1
ATOM 658 C C . PHE A 1 81 ? -16.520 -3.738 23.514 1.00 80.06 81 PHE A C 1
ATOM 660 O O . PHE A 1 81 ? -17.280 -3.970 24.457 1.00 80.06 81 PHE A O 1
ATOM 667 N N . LYS A 1 82 ? -15.826 -4.717 22.916 1.00 78.56 82 LYS A N 1
ATOM 668 C CA . LYS A 1 82 ? -15.853 -6.116 23.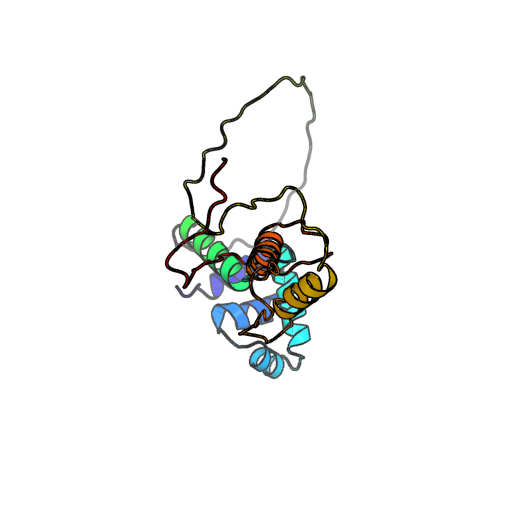372 1.00 78.56 82 LYS A CA 1
ATOM 669 C C . LYS A 1 82 ? -15.186 -6.291 24.737 1.00 78.56 82 LYS A C 1
ATOM 671 O O . LYS A 1 82 ? -15.714 -7.028 25.564 1.00 78.56 82 LYS A O 1
ATOM 676 N N . ALA A 1 83 ? -14.067 -5.608 24.984 1.00 71.94 83 ALA A N 1
ATOM 677 C CA . ALA A 1 83 ? -13.356 -5.640 26.263 1.00 71.94 83 ALA A CA 1
ATOM 678 C C . ALA A 1 83 ? -14.168 -4.996 27.399 1.00 71.94 83 ALA A C 1
ATOM 680 O O . ALA A 1 83 ? -14.129 -5.477 28.526 1.00 71.94 83 ALA A O 1
ATOM 681 N N . ALA A 1 84 ? -14.980 -3.979 27.092 1.00 68.25 84 ALA A N 1
ATOM 682 C CA . ALA A 1 84 ? -15.942 -3.382 28.021 1.00 68.25 84 ALA A CA 1
ATOM 683 C C . ALA A 1 84 ? -17.192 -4.260 28.278 1.00 68.25 84 ALA A C 1
ATOM 685 O O . ALA A 1 84 ? -18.157 -3.816 28.901 1.00 68.25 84 ALA A O 1
ATOM 686 N N . GLY A 1 85 ? -17.211 -5.509 27.792 1.00 66.69 85 GLY A N 1
ATOM 687 C CA . GLY A 1 85 ? -18.295 -6.463 28.033 1.00 66.69 85 GLY A CA 1
ATOM 688 C C . GLY A 1 85 ? -19.602 -6.133 27.306 1.00 66.69 85 GLY A C 1
ATOM 689 O O . GLY A 1 85 ? -20.663 -6.576 27.743 1.00 66.69 85 GLY A O 1
ATOM 690 N N . GLY A 1 86 ? -19.559 -5.326 26.236 1.00 60.12 86 GLY A N 1
ATOM 691 C CA . GLY A 1 86 ? -20.747 -4.926 25.470 1.00 60.12 86 GLY A CA 1
ATOM 692 C C . GLY A 1 86 ? -21.761 -4.088 26.259 1.00 60.12 86 GLY A C 1
ATOM 693 O O . GLY A 1 86 ? -22.865 -3.842 25.774 1.00 60.12 86 GLY A O 1
ATOM 694 N N . LYS A 1 87 ? -21.401 -3.646 27.469 1.00 55.75 87 LYS A N 1
ATOM 695 C CA . LYS A 1 87 ? -22.211 -2.772 28.314 1.00 55.75 87 LYS A CA 1
ATOM 696 C C . LYS A 1 87 ? -21.615 -1.372 28.291 1.00 55.75 87 LYS A C 1
ATOM 698 O O . LYS A 1 87 ? -20.414 -1.189 28.462 1.00 55.75 87 LYS A O 1
ATOM 703 N N . MET A 1 88 ? -22.472 -0.375 28.090 1.00 51.22 88 MET A N 1
ATOM 704 C CA . MET A 1 88 ? -22.102 1.029 28.254 1.00 51.22 88 MET A CA 1
ATOM 705 C C . MET A 1 88 ? -21.521 1.244 29.659 1.00 51.22 88 MET A C 1
ATOM 707 O O . MET A 1 88 ? -22.192 0.904 30.638 1.00 51.22 88 MET A O 1
ATOM 711 N N . PRO A 1 89 ? -20.345 1.872 29.808 1.00 44.00 89 PRO A N 1
ATOM 712 C CA . PRO A 1 89 ? -20.013 2.496 31.072 1.00 44.00 89 PRO A CA 1
ATOM 713 C C . PRO A 1 89 ? -20.923 3.722 31.197 1.00 44.00 89 PRO A C 1
ATOM 715 O O . PRO A 1 89 ? -20.846 4.644 30.377 1.00 44.00 89 PRO A O 1
ATOM 718 N N . LYS A 1 90 ? -21.830 3.687 32.178 1.00 38.09 90 LYS A N 1
ATOM 719 C CA . LYS A 1 90 ? -22.757 4.778 32.492 1.00 38.09 90 LYS A CA 1
ATOM 720 C C . LYS A 1 90 ? -21.987 6.095 32.626 1.00 38.09 90 LYS A C 1
ATOM 722 O O . LYS A 1 90 ? -20.923 6.144 33.233 1.00 38.09 90 LYS A O 1
ATOM 727 N N . SER A 1 91 ? -22.546 7.124 31.997 1.00 41.22 91 SER A N 1
ATOM 728 C CA . SER A 1 91 ? -22.225 8.538 32.180 1.00 41.22 91 SER A CA 1
ATOM 729 C C . SER A 1 91 ? -21.942 8.869 33.647 1.00 41.22 91 SER A C 1
ATOM 731 O O . SER A 1 91 ? -22.816 8.648 34.482 1.00 41.22 91 SER A O 1
ATOM 733 N N . VAL A 1 92 ? -20.786 9.471 33.932 1.00 35.34 92 VAL A N 1
ATOM 734 C CA . VAL A 1 92 ? -20.674 10.457 35.012 1.00 35.34 92 VAL A CA 1
ATOM 735 C C . VAL A 1 92 ? -19.898 11.649 34.460 1.00 35.34 92 VAL A C 1
ATOM 737 O O . VAL A 1 92 ? -18.736 11.541 34.074 1.00 35.34 92 VAL A O 1
ATOM 740 N N . LEU A 1 93 ? -20.614 12.763 34.366 1.00 38.59 93 LEU A N 1
ATOM 741 C CA . LEU A 1 93 ? -20.128 14.102 34.084 1.00 38.59 93 LEU A CA 1
ATOM 742 C C . LEU A 1 93 ? -19.424 14.658 35.337 1.00 38.59 93 LEU A C 1
ATOM 744 O O . LEU A 1 93 ? -20.082 14.798 36.362 1.00 38.59 93 LEU A O 1
ATOM 748 N N . THR A 1 94 ? -18.155 15.070 35.183 1.00 34.28 94 THR A N 1
ATOM 749 C CA . THR A 1 94 ? -17.435 16.143 35.931 1.00 34.28 94 THR A CA 1
ATOM 750 C C . THR A 1 94 ? -17.197 15.962 37.451 1.00 34.28 94 THR A C 1
ATOM 752 O O . THR A 1 94 ? -17.809 15.093 38.059 1.00 34.28 94 THR A O 1
ATOM 755 N N . PRO A 1 95 ? -16.431 16.850 38.123 1.00 44.00 95 PRO A N 1
ATOM 756 C CA . PRO A 1 95 ? -15.041 17.300 37.924 1.00 44.00 95 PRO A CA 1
ATOM 757 C C . PRO A 1 95 ? -14.203 17.123 39.234 1.00 44.00 95 PRO A C 1
ATOM 759 O O . PRO A 1 95 ? -14.693 16.558 40.199 1.00 44.00 95 PRO A O 1
ATOM 762 N N . GLU A 1 96 ? -12.965 17.644 39.273 1.00 29.44 96 GLU A N 1
ATOM 763 C CA . GLU A 1 96 ? -12.155 17.939 40.489 1.00 29.44 96 GLU A CA 1
ATOM 764 C C . GLU A 1 96 ? -11.430 16.785 41.223 1.00 29.44 96 GLU A C 1
ATOM 766 O O . GLU A 1 96 ? -12.022 15.957 41.902 1.00 29.44 96 GLU A O 1
ATOM 771 N N . SER A 1 97 ? -10.090 16.796 41.224 1.00 33.75 97 SER A N 1
ATOM 772 C CA . SER A 1 97 ? -9.314 17.402 42.323 1.00 33.75 97 SER A CA 1
ATOM 773 C C . SER A 1 97 ? -7.805 17.145 42.162 1.00 33.75 97 SER A C 1
ATOM 775 O O . SER A 1 97 ? -7.357 16.218 41.492 1.00 33.75 97 SER A O 1
ATOM 777 N N . ILE A 1 98 ? -7.031 18.048 42.746 1.00 32.53 98 ILE A N 1
ATOM 778 C CA . ILE A 1 98 ? -5.635 18.404 42.505 1.00 32.53 98 ILE A CA 1
ATOM 779 C C . ILE A 1 98 ? -4.689 17.674 43.484 1.00 32.53 98 ILE A C 1
ATOM 781 O O . ILE A 1 98 ? -4.855 17.826 44.685 1.00 32.53 98 ILE A O 1
ATOM 785 N N . ALA A 1 99 ? -3.663 17.002 42.924 1.00 29.73 99 ALA A N 1
ATOM 786 C CA . ALA A 1 99 ? -2.256 16.826 43.383 1.00 29.73 99 ALA A CA 1
ATOM 787 C C . ALA A 1 99 ? -1.946 16.250 44.804 1.00 29.73 99 ALA A C 1
ATOM 789 O O . ALA A 1 99 ? -2.865 16.019 45.579 1.00 29.73 99 ALA A O 1
ATOM 790 N N . PRO A 1 100 ? -0.664 16.065 45.232 1.00 38.91 100 PRO A N 1
ATOM 791 C CA . PRO A 1 100 ? 0.619 15.904 44.511 1.00 38.91 100 PRO A CA 1
ATOM 792 C C . PRO A 1 100 ? 1.511 14.705 44.981 1.00 38.91 100 PRO A C 1
ATOM 794 O O . PRO A 1 100 ? 1.376 14.182 46.078 1.00 38.91 100 PRO A O 1
ATOM 797 N N . ILE A 1 101 ? 2.472 14.337 44.118 1.00 35.19 101 ILE A N 1
ATOM 798 C CA . ILE A 1 101 ? 3.917 14.045 44.336 1.00 35.19 101 ILE A CA 1
ATOM 799 C C . ILE A 1 101 ? 4.383 13.315 45.624 1.00 35.19 101 ILE A C 1
ATOM 801 O O . ILE A 1 101 ? 4.336 13.871 46.715 1.00 35.19 101 ILE A O 1
ATOM 805 N N . ALA A 1 102 ? 5.090 12.189 45.444 1.00 30.11 102 ALA A N 1
ATOM 806 C CA . ALA A 1 102 ? 6.274 11.833 46.243 1.00 30.11 102 ALA A CA 1
ATOM 807 C C . ALA A 1 102 ? 7.291 11.059 45.373 1.00 30.11 102 ALA A C 1
ATOM 809 O O . ALA A 1 102 ? 6.922 10.142 44.640 1.00 30.11 102 ALA A O 1
ATOM 810 N N . VAL A 1 103 ? 8.553 11.490 45.414 1.00 29.41 103 VAL A N 1
ATOM 811 C CA . VAL A 1 103 ? 9.683 11.044 44.579 1.00 29.41 103 VAL A CA 1
ATOM 812 C C . VAL A 1 103 ? 10.592 10.079 45.376 1.00 29.41 103 VAL A C 1
ATOM 814 O O . VAL A 1 103 ? 10.670 10.186 46.596 1.00 29.41 103 VAL A O 1
ATOM 817 N N . GLU A 1 104 ? 11.322 9.231 44.632 1.00 29.94 104 GLU A N 1
ATOM 818 C CA . GLU A 1 104 ? 12.632 8.578 44.917 1.00 29.94 104 GLU A CA 1
ATOM 819 C C . GLU A 1 104 ? 12.693 7.156 45.534 1.00 29.94 104 GLU A C 1
ATOM 821 O O . GLU A 1 104 ? 11.800 6.786 46.291 1.00 29.94 104 GLU A O 1
ATOM 826 N N . PRO A 1 105 ? 13.763 6.341 45.279 1.00 31.66 105 PRO A N 1
ATOM 827 C CA . PRO A 1 105 ? 14.947 6.545 44.418 1.00 31.66 105 PRO A CA 1
ATOM 828 C C . PRO A 1 105 ? 15.247 5.414 43.395 1.00 31.66 105 PRO A C 1
ATOM 830 O O . PRO A 1 105 ? 14.739 4.295 43.441 1.00 31.66 105 PRO A O 1
ATOM 833 N N . ILE A 1 106 ? 16.160 5.733 42.475 1.00 33.88 106 ILE A N 1
ATOM 834 C CA . ILE A 1 106 ? 16.739 4.894 41.414 1.00 33.88 106 ILE A CA 1
ATOM 835 C C . ILE A 1 106 ? 17.728 3.859 41.992 1.00 33.88 106 ILE A C 1
ATOM 837 O O . ILE A 1 106 ? 18.621 4.227 42.754 1.00 33.88 106 ILE A O 1
ATOM 841 N N . LYS A 1 107 ? 17.662 2.592 41.541 1.00 31.64 107 LYS A N 1
ATOM 842 C CA . LYS A 1 107 ? 18.783 1.627 41.595 1.00 31.64 107 LYS A CA 1
ATOM 843 C C . LYS A 1 107 ? 18.939 0.838 40.282 1.00 31.64 107 LYS A C 1
ATOM 845 O O . LYS A 1 107 ? 18.120 -0.005 39.944 1.00 31.64 107 LYS A O 1
ATOM 850 N N . THR A 1 108 ? 20.016 1.186 39.574 1.00 27.20 108 THR A N 1
ATOM 851 C CA . THR A 1 108 ? 20.976 0.349 38.820 1.00 27.20 108 THR A CA 1
ATOM 852 C C . THR A 1 108 ? 20.497 -0.766 37.871 1.00 27.20 108 THR A C 1
ATOM 854 O O . THR A 1 108 ? 19.972 -1.801 38.266 1.00 27.20 108 THR A O 1
ATOM 857 N N . VAL A 1 109 ? 20.859 -0.549 36.604 1.00 31.55 109 VAL A N 1
ATOM 858 C CA . VAL A 1 109 ? 20.952 -1.440 35.433 1.00 31.55 109 VAL A CA 1
ATOM 859 C C . VAL A 1 109 ? 21.715 -2.744 35.719 1.00 31.55 109 VAL A C 1
ATOM 861 O O . VAL A 1 109 ? 22.745 -2.670 36.381 1.00 31.55 109 VAL A O 1
ATOM 864 N N . THR A 1 110 ? 21.277 -3.888 35.151 1.00 26.27 110 THR A N 1
ATOM 865 C CA . THR A 1 110 ? 22.110 -4.913 34.451 1.00 26.27 110 THR A CA 1
ATOM 866 C C . THR A 1 110 ? 21.254 -6.076 33.883 1.00 26.27 110 THR A C 1
ATOM 868 O O . THR A 1 110 ? 20.676 -6.865 34.619 1.00 26.27 110 THR A O 1
ATOM 871 N N . THR A 1 111 ? 21.213 -6.133 32.541 1.00 27.67 111 THR A N 1
ATOM 872 C CA . THR A 1 111 ? 21.122 -7.287 31.602 1.00 27.67 111 THR A CA 1
ATOM 873 C C . THR A 1 111 ? 19.898 -8.230 31.511 1.00 27.67 111 THR A C 1
ATOM 875 O O . THR A 1 111 ? 19.356 -8.733 32.482 1.00 27.67 111 THR A O 1
ATOM 878 N N . ALA A 1 112 ? 19.533 -8.465 30.242 1.00 35.25 112 ALA A N 1
ATOM 879 C CA . ALA A 1 112 ? 18.405 -9.157 29.593 1.00 35.25 112 ALA A CA 1
ATOM 880 C C . ALA A 1 112 ? 18.274 -10.688 29.859 1.00 35.25 112 ALA A C 1
ATOM 882 O O . ALA A 1 112 ? 19.174 -11.246 30.478 1.00 35.25 112 ALA A O 1
ATOM 883 N N . PRO A 1 113 ? 17.248 -11.415 29.332 1.00 39.53 113 PRO A N 1
ATOM 884 C CA . PRO A 1 113 ? 16.192 -10.993 28.404 1.00 39.53 113 PRO A CA 1
ATOM 885 C C . PRO A 1 113 ? 14.757 -11.333 28.851 1.00 39.53 113 PRO A C 1
ATOM 887 O O . PRO A 1 113 ? 14.407 -12.460 29.191 1.00 39.53 113 PRO A O 1
ATOM 890 N N . ARG A 1 114 ? 13.863 -10.346 28.740 1.00 32.69 114 ARG A N 1
ATOM 891 C CA . ARG A 1 114 ? 12.416 -10.547 28.867 1.00 32.69 114 ARG A CA 1
ATOM 892 C C . ARG A 1 114 ? 11.910 -11.207 27.587 1.00 32.69 114 ARG A C 1
ATOM 894 O O . ARG A 1 114 ? 11.893 -10.577 26.530 1.00 32.69 114 ARG A O 1
ATOM 901 N N . ALA A 1 115 ? 11.538 -12.478 27.695 1.00 37.44 115 ALA A N 1
ATOM 902 C CA . ALA A 1 115 ? 10.979 -13.286 26.622 1.00 37.44 115 ALA A CA 1
ATOM 903 C C . ALA A 1 115 ? 9.890 -12.516 25.848 1.00 37.44 115 ALA A C 1
ATOM 905 O O . ALA A 1 115 ? 8.789 -12.277 26.348 1.00 37.44 115 ALA A O 1
ATOM 906 N N . LYS A 1 116 ? 10.209 -12.120 24.609 1.00 41.66 116 LYS A N 1
ATOM 907 C CA . LYS A 1 116 ? 9.214 -11.723 23.612 1.00 41.66 116 LYS A CA 1
ATOM 908 C C . LYS A 1 116 ? 8.379 -12.964 23.319 1.00 41.66 116 LYS A C 1
ATOM 910 O O . LYS A 1 116 ? 8.865 -13.903 22.697 1.00 41.66 116 LYS A O 1
ATOM 915 N N . VAL A 1 117 ? 7.128 -12.966 23.766 1.00 42.88 117 VAL A N 1
ATOM 916 C CA . VAL A 1 117 ? 6.136 -13.950 23.327 1.00 42.88 117 VAL A CA 1
ATOM 917 C C . VAL A 1 117 ? 6.016 -13.824 21.806 1.00 42.88 117 VAL A C 1
ATOM 919 O O . VAL A 1 117 ? 5.528 -12.823 21.281 1.00 42.88 117 VAL A O 1
ATOM 922 N N . LEU A 1 118 ? 6.546 -14.827 21.110 1.00 45.31 118 LEU A N 1
ATOM 923 C CA . LEU A 1 118 ? 6.537 -14.978 19.661 1.00 45.31 118 LEU A CA 1
ATOM 924 C C . LEU A 1 118 ? 5.082 -14.992 19.162 1.00 45.31 118 LEU A C 1
ATOM 926 O O . LEU A 1 118 ? 4.358 -15.967 19.370 1.00 45.31 118 LEU A O 1
ATOM 930 N N . LYS A 1 119 ? 4.634 -13.924 18.485 1.00 43.22 119 LYS A N 1
ATOM 931 C CA . LYS A 1 119 ? 3.396 -13.970 17.690 1.00 43.22 119 LYS A CA 1
ATOM 932 C C . LYS A 1 119 ? 3.642 -14.877 16.483 1.00 43.22 119 LYS A C 1
ATOM 934 O O . LYS A 1 119 ? 4.357 -14.507 15.558 1.00 43.22 119 LYS A O 1
ATOM 939 N N . LYS A 1 120 ? 3.060 -16.074 16.532 1.00 42.00 120 LYS A N 1
ATOM 940 C CA . LYS A 1 120 ? 3.171 -17.135 15.525 1.00 42.00 120 LYS A CA 1
ATOM 941 C C . LYS A 1 120 ? 2.628 -16.668 14.159 1.00 42.00 120 LYS A C 1
ATOM 943 O O . LYS A 1 120 ? 1.477 -16.255 14.050 1.00 42.00 120 LYS A O 1
ATOM 948 N N . ASN A 1 121 ? 3.527 -16.723 13.177 1.00 44.41 121 ASN A N 1
ATOM 949 C CA . ASN A 1 121 ? 3.486 -16.490 11.729 1.00 44.41 121 ASN A CA 1
ATOM 950 C C . ASN A 1 121 ? 2.150 -16.140 11.055 1.00 44.41 121 ASN A C 1
ATOM 952 O O . ASN A 1 121 ? 1.342 -17.011 10.738 1.00 44.41 121 ASN A O 1
ATOM 956 N N . LYS A 1 122 ? 2.028 -14.875 10.645 1.00 52.69 122 LYS A N 1
ATOM 957 C CA . LYS A 1 122 ? 1.280 -14.505 9.441 1.00 52.69 122 LYS A CA 1
ATOM 958 C C . LYS A 1 122 ? 2.311 -14.491 8.305 1.00 52.69 122 LYS A C 1
ATOM 960 O O . LYS A 1 122 ? 3.198 -13.645 8.333 1.00 52.69 122 LYS A O 1
ATOM 965 N N . LEU A 1 123 ? 2.279 -15.455 7.380 1.00 57.72 123 LEU A N 1
ATOM 966 C CA . LEU A 1 123 ? 3.109 -15.394 6.168 1.00 57.72 123 LEU A CA 1
ATOM 967 C C . LEU A 1 123 ? 2.598 -14.218 5.329 1.00 57.72 123 LEU A C 1
ATOM 969 O O . LEU A 1 123 ? 1.611 -14.347 4.615 1.00 57.72 123 LEU A O 1
ATOM 973 N N . THR A 1 124 ? 3.210 -13.050 5.491 1.00 75.88 124 THR A N 1
ATOM 974 C CA . THR A 1 124 ? 2.844 -11.825 4.766 1.00 75.88 124 THR A CA 1
ATOM 975 C C . THR A 1 124 ? 3.462 -11.777 3.369 1.00 75.88 124 THR A C 1
ATOM 977 O O . THR A 1 124 ? 3.125 -10.904 2.578 1.00 75.88 124 THR A O 1
ATOM 980 N N . GLN A 1 125 ? 4.362 -12.706 3.041 1.00 84.75 125 GLN A N 1
ATOM 981 C CA . GLN A 1 125 ? 5.029 -12.765 1.745 1.00 84.75 125 GLN A CA 1
ATOM 982 C C . GLN A 1 125 ? 5.572 -14.169 1.437 1.00 84.75 125 GLN A C 1
ATOM 984 O O . GLN A 1 125 ? 5.815 -14.954 2.358 1.00 84.75 125 GLN A O 1
ATOM 989 N N . ASN A 1 126 ? 5.764 -14.469 0.151 1.00 90.38 126 ASN A N 1
ATOM 990 C CA . ASN A 1 126 ? 6.434 -15.674 -0.363 1.00 90.38 126 ASN A CA 1
ATOM 991 C C . ASN A 1 126 ? 7.527 -15.337 -1.408 1.00 90.38 126 ASN A C 1
ATOM 993 O O . ASN A 1 126 ? 7.762 -16.109 -2.340 1.00 90.38 126 ASN A O 1
ATOM 997 N N . LEU A 1 127 ? 8.161 -14.169 -1.281 1.00 88.88 127 LEU A N 1
ATOM 998 C CA . LEU A 1 127 ? 9.237 -13.714 -2.155 1.00 88.88 127 LEU A CA 1
ATOM 999 C C . LEU A 1 127 ? 10.443 -14.676 -2.094 1.00 88.88 127 LEU A C 1
ATOM 1001 O O . LEU A 1 127 ? 10.886 -15.039 -0.999 1.00 88.88 127 LEU A O 1
ATOM 1005 N N . PRO A 1 128 ? 11.009 -15.067 -3.250 1.00 86.44 128 PRO A N 1
ATOM 1006 C CA . PRO A 1 128 ? 12.305 -15.731 -3.331 1.00 86.44 128 PRO A CA 1
ATOM 1007 C C . PRO A 1 128 ? 13.402 -14.905 -2.661 1.00 86.44 128 PRO A C 1
ATOM 1009 O O . PRO A 1 128 ? 13.481 -13.703 -2.896 1.00 86.44 128 PRO A O 1
ATOM 1012 N N . ALA A 1 129 ? 14.278 -15.560 -1.896 1.00 80.19 129 ALA A N 1
ATOM 1013 C CA . ALA A 1 129 ? 15.410 -14.902 -1.249 1.00 80.19 129 ALA A CA 1
ATOM 1014 C C . ALA A 1 129 ? 16.287 -14.142 -2.262 1.00 80.19 129 ALA A C 1
ATOM 1016 O O . ALA A 1 129 ? 16.585 -14.656 -3.344 1.00 80.19 129 ALA A O 1
ATOM 1017 N N . ARG A 1 130 ? 16.748 -12.939 -1.887 1.00 79.25 130 ARG A N 1
ATOM 1018 C CA . ARG A 1 130 ? 17.739 -12.187 -2.670 1.00 79.25 130 ARG A CA 1
ATOM 1019 C C . ARG A 1 130 ? 19.007 -13.036 -2.830 1.00 79.25 130 ARG A C 1
ATOM 1021 O O . ARG A 1 130 ? 19.636 -13.416 -1.846 1.00 79.25 130 ARG A O 1
ATOM 1028 N N . SER A 1 131 ? 19.397 -13.317 -4.070 1.00 73.06 131 SER A N 1
ATOM 1029 C CA . SER A 1 131 ? 20.623 -14.060 -4.398 1.00 73.06 131 SER A CA 1
ATOM 1030 C C . SER A 1 131 ? 21.863 -13.161 -4.521 1.00 73.06 131 SER A C 1
ATOM 1032 O O . SER A 1 131 ? 22.931 -13.632 -4.906 1.00 73.06 131 SER A O 1
ATOM 1034 N N . TYR A 1 132 ? 21.726 -11.866 -4.228 1.00 78.19 132 TYR A N 1
ATOM 1035 C CA . TYR A 1 132 ? 22.767 -10.843 -4.324 1.00 78.19 132 TYR A CA 1
ATOM 1036 C C . TYR A 1 132 ? 22.883 -10.061 -3.010 1.00 78.19 132 TYR A C 1
ATOM 1038 O O . TYR A 1 132 ? 21.940 -10.010 -2.222 1.00 78.19 132 TYR A O 1
ATOM 1046 N N . ARG A 1 133 ? 24.055 -9.456 -2.775 1.00 75.56 133 ARG A N 1
ATOM 1047 C CA . ARG A 1 133 ? 24.313 -8.614 -1.591 1.00 75.56 133 ARG A CA 1
ATOM 1048 C C . ARG A 1 133 ? 23.811 -7.184 -1.760 1.00 75.56 133 ARG A C 1
ATOM 1050 O O . ARG A 1 133 ? 23.352 -6.592 -0.795 1.00 75.56 133 ARG A O 1
ATOM 1057 N N . GLU A 1 134 ? 23.907 -6.657 -2.974 1.00 80.81 134 GLU A N 1
ATOM 1058 C CA . GLU A 1 134 ? 23.533 -5.291 -3.322 1.00 80.81 134 GLU A CA 1
ATOM 1059 C C . GLU A 1 134 ? 22.887 -5.286 -4.708 1.00 80.81 134 GLU A C 1
ATOM 1061 O O . GLU A 1 134 ? 23.310 -6.035 -5.596 1.00 80.81 134 GLU A O 1
ATOM 1066 N N . PHE A 1 135 ? 21.845 -4.473 -4.880 1.00 82.06 135 PHE A N 1
ATOM 1067 C CA . PHE A 1 135 ? 21.190 -4.283 -6.168 1.00 82.06 135 PHE A CA 1
ATOM 1068 C C . PHE A 1 135 ? 21.876 -3.146 -6.931 1.00 82.06 135 PHE A C 1
ATOM 1070 O O . PHE A 1 135 ? 21.739 -1.976 -6.576 1.00 82.06 135 PHE A O 1
ATOM 1077 N N . VAL A 1 136 ? 22.630 -3.491 -7.976 1.00 81.69 136 VAL A N 1
ATOM 1078 C CA . VAL A 1 136 ? 23.465 -2.544 -8.730 1.00 81.69 136 VAL A CA 1
ATOM 1079 C C . VAL A 1 136 ? 22.915 -2.333 -10.136 1.00 81.69 136 VAL A C 1
ATOM 1081 O O . VAL A 1 136 ? 22.522 -3.282 -10.816 1.00 81.69 136 VAL A O 1
ATOM 1084 N N . GLY A 1 137 ? 22.941 -1.076 -10.587 1.00 78.50 137 GLY A N 1
ATOM 1085 C CA . GLY A 1 137 ? 22.349 -0.664 -11.856 1.00 78.50 137 GLY A CA 1
ATOM 1086 C C . GLY A 1 137 ? 20.820 -0.660 -11.807 1.00 78.50 137 GLY A C 1
ATOM 1087 O O . GLY A 1 137 ? 20.209 -1.199 -10.886 1.00 78.50 137 GLY A O 1
ATOM 1088 N N . ARG A 1 138 ? 20.190 -0.041 -12.812 1.00 88.81 138 ARG A N 1
ATOM 1089 C CA . ARG A 1 138 ? 18.723 0.013 -12.964 1.00 88.81 138 ARG A CA 1
ATOM 1090 C C . ARG A 1 138 ? 17.966 0.779 -11.866 1.00 88.81 138 ARG A C 1
ATOM 1092 O O . ARG A 1 138 ? 16.761 0.595 -11.723 1.00 88.81 138 ARG A O 1
ATOM 1099 N N . GLN A 1 139 ? 18.639 1.665 -11.126 1.00 87.88 139 GLN A N 1
ATOM 1100 C CA . GLN A 1 139 ? 18.016 2.507 -10.091 1.00 87.88 139 GLN A CA 1
ATOM 1101 C C . GLN A 1 139 ? 16.859 3.340 -10.666 1.00 87.88 139 GLN A C 1
ATOM 1103 O O . GLN A 1 139 ? 15.784 3.364 -10.082 1.00 87.88 139 GLN A O 1
ATOM 1108 N N . GLY A 1 140 ? 17.028 3.920 -11.860 1.00 86.69 140 GLY A N 1
ATOM 1109 C CA . GLY A 1 140 ? 15.958 4.683 -12.514 1.00 86.69 140 GLY A CA 1
ATOM 1110 C C . GLY A 1 140 ? 14.728 3.838 -12.872 1.00 86.69 140 GLY A C 1
ATOM 1111 O O . GLY A 1 140 ? 13.600 4.267 -12.654 1.00 86.69 140 GLY A O 1
ATOM 1112 N N . GLU A 1 141 ? 14.920 2.609 -13.367 1.00 91.44 141 GLU A N 1
ATOM 1113 C CA . GLU A 1 141 ? 13.805 1.683 -13.641 1.00 91.44 141 GLU A CA 1
ATOM 1114 C C . GLU A 1 141 ? 13.103 1.265 -12.336 1.00 91.44 141 GLU A C 1
ATOM 1116 O O . GLU A 1 141 ? 11.880 1.134 -12.292 1.00 91.44 141 GLU A O 1
ATOM 1121 N N . LEU A 1 142 ? 13.868 1.074 -11.259 1.00 90.69 142 LEU A N 1
ATOM 1122 C CA . LEU A 1 142 ? 13.345 0.741 -9.938 1.00 90.69 142 LEU A CA 1
ATOM 1123 C C . LEU A 1 142 ? 12.507 1.886 -9.350 1.00 90.69 142 LEU A C 1
ATOM 1125 O O . LEU A 1 142 ? 11.384 1.649 -8.909 1.00 90.69 142 LEU A O 1
ATOM 1129 N N . GLU A 1 143 ? 13.000 3.123 -9.407 1.00 88.69 143 GLU A N 1
ATOM 1130 C CA . GLU A 1 143 ? 12.266 4.323 -8.982 1.00 88.69 143 GLU A CA 1
ATOM 1131 C C . GLU A 1 143 ? 10.957 4.499 -9.760 1.00 88.69 143 GLU A C 1
ATOM 1133 O O . GLU A 1 143 ? 9.919 4.817 -9.173 1.00 88.69 143 GLU A O 1
ATOM 1138 N N . GLN A 1 144 ? 10.974 4.234 -11.070 1.00 90.75 144 GLN A N 1
ATOM 1139 C CA . GLN A 1 144 ? 9.770 4.258 -11.903 1.00 90.75 144 GLN A CA 1
ATOM 1140 C C . GLN A 1 144 ? 8.746 3.220 -11.442 1.00 90.75 144 GLN A C 1
ATOM 1142 O O . GLN A 1 144 ? 7.572 3.549 -11.281 1.00 90.75 144 GLN A O 1
ATOM 1147 N N . ILE A 1 145 ? 9.178 1.982 -11.182 1.00 92.62 145 ILE A N 1
ATOM 1148 C CA . ILE A 1 145 ? 8.293 0.930 -10.668 1.00 92.62 145 ILE A CA 1
ATOM 1149 C C . ILE A 1 145 ? 7.704 1.341 -9.315 1.00 92.62 145 ILE A C 1
ATOM 1151 O O . ILE A 1 145 ? 6.499 1.213 -9.120 1.00 92.62 145 ILE A O 1
ATOM 1155 N N . LEU A 1 146 ? 8.511 1.867 -8.392 1.00 90.38 146 LEU A N 1
ATOM 1156 C CA . LEU A 1 146 ? 8.037 2.293 -7.069 1.00 90.38 146 LEU A CA 1
ATOM 1157 C C . LEU A 1 14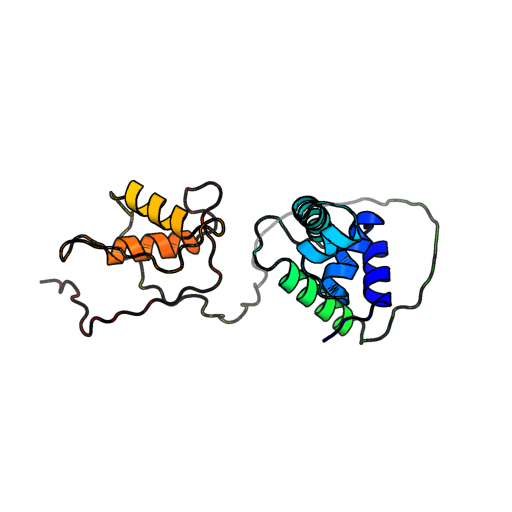6 ? 7.075 3.485 -7.152 1.00 90.38 146 LEU A C 1
ATOM 1159 O O . LEU A 1 146 ? 6.090 3.533 -6.418 1.00 90.38 146 LEU A O 1
ATOM 1163 N N . THR A 1 147 ? 7.306 4.404 -8.089 1.00 88.56 147 THR A N 1
ATOM 1164 C CA . THR A 1 147 ? 6.384 5.509 -8.377 1.00 88.56 147 THR A CA 1
ATOM 1165 C C . THR A 1 147 ? 5.042 4.979 -8.877 1.00 88.56 147 THR A C 1
ATOM 1167 O O . THR A 1 147 ? 4.006 5.353 -8.337 1.00 88.56 147 THR A O 1
ATOM 1170 N N . LEU A 1 148 ? 5.048 4.048 -9.835 1.00 89.44 148 LEU A N 1
ATOM 1171 C CA . LEU A 1 148 ? 3.827 3.428 -10.367 1.00 89.44 148 LEU A CA 1
ATOM 1172 C C . LEU A 1 148 ? 3.107 2.540 -9.337 1.00 89.44 148 LEU A C 1
ATOM 1174 O O . LEU A 1 148 ? 1.894 2.375 -9.397 1.00 89.44 148 LEU A O 1
ATOM 1178 N N . LEU A 1 149 ? 3.836 1.963 -8.378 1.00 89.19 149 LEU A N 1
ATOM 1179 C CA . LEU A 1 149 ? 3.272 1.209 -7.251 1.00 89.19 149 LEU A CA 1
ATOM 1180 C C . LEU A 1 149 ? 2.748 2.118 -6.121 1.00 89.19 149 LEU A C 1
ATOM 1182 O O . LEU A 1 149 ? 2.125 1.627 -5.169 1.00 89.19 149 LEU A O 1
ATOM 1186 N N . SER A 1 150 ? 2.996 3.430 -6.199 1.00 85.25 150 SER A N 1
ATOM 1187 C CA . SER A 1 150 ? 2.547 4.416 -5.217 1.00 85.25 150 SER A CA 1
ATOM 1188 C C . SER A 1 150 ? 1.025 4.401 -5.055 1.00 85.25 150 SER A C 1
ATOM 1190 O O . SER A 1 150 ? 0.297 4.298 -6.038 1.00 8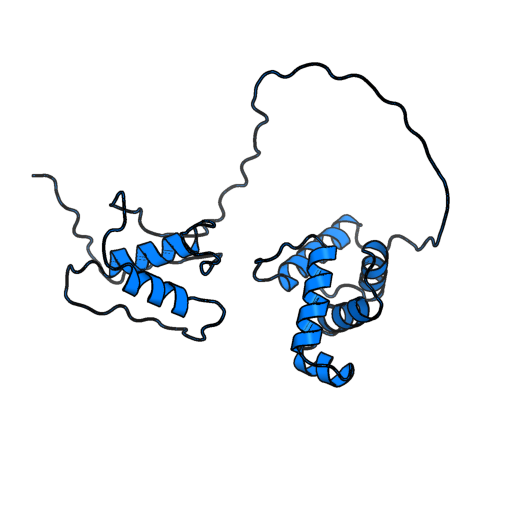5.25 150 SER A O 1
ATOM 1192 N N . PRO A 1 151 ? 0.492 4.597 -3.830 1.00 77.94 151 PRO A N 1
ATOM 1193 C CA . PRO A 1 151 ? -0.943 4.796 -3.613 1.00 77.94 151 PRO A CA 1
ATOM 1194 C C . PRO A 1 151 ? -1.573 5.934 -4.424 1.00 77.94 151 PRO A C 1
ATOM 1196 O O . PRO A 1 151 ? -2.799 6.008 -4.487 1.00 77.94 151 PRO A O 1
ATOM 1199 N N . GLN A 1 152 ? -0.753 6.867 -4.909 1.00 79.25 152 GLN A N 1
ATOM 1200 C CA . GLN A 1 152 ? -1.192 8.027 -5.678 1.00 79.25 152 GLN A CA 1
ATOM 1201 C C . GLN A 1 152 ? -1.369 7.696 -7.163 1.00 79.25 152 GLN A C 1
ATOM 1203 O O . GLN A 1 152 ? -2.104 8.401 -7.851 1.00 79.25 152 GLN A O 1
ATOM 1208 N N . ASP A 1 153 ? -0.730 6.625 -7.635 1.00 82.88 153 ASP A N 1
ATOM 1209 C CA . ASP A 1 153 ? -0.885 6.132 -8.994 1.00 82.88 153 ASP A CA 1
ATOM 1210 C C . ASP A 1 153 ? -2.088 5.175 -9.084 1.00 82.88 153 ASP A C 1
ATOM 1212 O O . ASP A 1 153 ? -2.520 4.558 -8.106 1.00 82.88 153 ASP A O 1
ATOM 1216 N N . THR A 1 154 ? -2.666 5.076 -10.277 1.00 83.50 154 THR A N 1
ATOM 1217 C CA . THR A 1 154 ? -3.810 4.204 -10.583 1.00 83.50 154 THR A CA 1
ATOM 1218 C C . THR A 1 154 ? -3.402 2.965 -11.378 1.00 83.50 154 THR A C 1
ATOM 1220 O O . THR A 1 154 ? -4.256 2.146 -11.717 1.00 83.50 154 THR A O 1
ATOM 1223 N N . ALA A 1 155 ? -2.110 2.790 -11.667 1.00 85.62 155 ALA A N 1
ATOM 1224 C CA . ALA A 1 155 ? -1.583 1.619 -12.341 1.00 85.62 155 ALA A CA 1
ATOM 1225 C C . ALA A 1 155 ? -1.907 0.339 -11.552 1.00 85.62 155 ALA A C 1
ATOM 1227 O O . ALA A 1 155 ? -1.431 0.099 -10.444 1.00 85.62 155 ALA A O 1
ATOM 1228 N N . HIS A 1 156 ? -2.735 -0.516 -12.150 1.00 83.38 156 HIS A N 1
ATOM 1229 C CA . HIS A 1 156 ? -3.082 -1.831 -11.598 1.00 83.38 156 HIS A CA 1
ATOM 1230 C C . HIS A 1 156 ? -2.282 -2.972 -12.238 1.00 83.38 156 HIS A C 1
ATOM 1232 O O . HIS A 1 156 ? -2.307 -4.099 -11.747 1.00 83.38 156 HIS A O 1
ATOM 1238 N N . LEU A 1 157 ? -1.574 -2.681 -13.331 1.00 91.81 157 LEU A N 1
ATOM 1239 C CA . LEU A 1 157 ? -0.737 -3.617 -14.067 1.00 91.81 157 LEU A CA 1
ATOM 1240 C C . LEU A 1 157 ? 0.520 -2.887 -14.539 1.00 91.81 157 LEU A C 1
ATOM 1242 O O . LEU A 1 157 ? 0.432 -1.918 -15.288 1.00 91.81 157 LEU A O 1
ATOM 1246 N N . ILE A 1 158 ? 1.683 -3.382 -14.127 1.00 92.75 158 ILE A N 1
ATOM 1247 C CA . ILE A 1 158 ? 2.989 -2.858 -14.531 1.00 92.75 158 ILE A CA 1
ATOM 1248 C C . ILE A 1 158 ? 3.719 -3.982 -15.259 1.00 92.75 158 ILE A C 1
ATOM 1250 O O . ILE A 1 158 ? 3.884 -5.076 -14.719 1.00 92.75 158 ILE A O 1
ATOM 1254 N N . SER A 1 159 ? 4.137 -3.725 -16.496 1.00 94.25 159 SER A N 1
ATOM 1255 C CA . SER A 1 159 ? 4.867 -4.701 -17.309 1.00 94.25 159 SER A CA 1
ATOM 1256 C C . SER A 1 159 ? 6.358 -4.385 -17.305 1.00 94.25 159 SER A C 1
ATOM 1258 O O . SER A 1 159 ? 6.757 -3.299 -17.712 1.00 94.25 159 SER A O 1
ATOM 1260 N N . ILE A 1 160 ? 7.188 -5.346 -16.891 1.00 93.94 160 ILE A N 1
ATOM 1261 C CA . ILE A 1 160 ? 8.652 -5.252 -16.981 1.00 93.94 160 ILE A CA 1
ATOM 1262 C C . ILE A 1 160 ? 9.096 -6.064 -18.199 1.00 93.94 160 ILE A C 1
ATOM 1264 O O . ILE A 1 160 ? 9.063 -7.296 -18.187 1.00 93.94 160 ILE A O 1
ATOM 1268 N N . THR A 1 161 ? 9.501 -5.379 -19.265 1.00 92.12 161 THR A N 1
ATOM 1269 C CA . THR A 1 161 ? 9.876 -5.987 -20.552 1.00 92.12 161 THR A CA 1
ATOM 1270 C C . THR A 1 161 ? 11.380 -5.918 -20.804 1.00 92.12 161 THR A C 1
ATOM 1272 O O . THR A 1 161 ? 12.079 -5.082 -20.243 1.00 92.12 161 THR A O 1
ATOM 1275 N N . GLY A 1 162 ? 11.904 -6.805 -21.655 1.00 90.56 162 GLY A N 1
ATOM 1276 C CA . GLY A 1 162 ? 13.327 -6.831 -22.012 1.00 90.56 162 GLY A CA 1
ATOM 1277 C C . GLY A 1 162 ? 13.831 -8.223 -22.386 1.00 90.56 162 GLY A C 1
ATOM 1278 O O . GLY A 1 162 ? 13.152 -9.228 -22.149 1.00 90.56 162 GLY A O 1
ATOM 1279 N N . MET A 1 163 ? 15.041 -8.285 -22.942 1.00 89.44 163 MET A N 1
ATOM 1280 C CA . MET A 1 163 ? 15.675 -9.525 -23.410 1.00 89.44 163 MET A CA 1
ATOM 1281 C C . MET A 1 163 ? 15.824 -10.580 -22.299 1.00 89.44 163 MET A C 1
ATOM 1283 O O . MET A 1 163 ? 15.774 -10.281 -21.103 1.00 89.44 163 MET A O 1
ATOM 1287 N N . ALA A 1 164 ? 15.970 -11.851 -22.676 1.00 84.31 164 ALA A N 1
ATOM 1288 C CA . ALA A 1 164 ? 16.237 -12.922 -21.716 1.00 84.31 164 ALA A CA 1
ATOM 1289 C C . ALA A 1 164 ? 17.532 -12.644 -20.923 1.00 84.31 164 ALA A C 1
ATOM 1291 O O . ALA A 1 164 ? 18.473 -12.064 -21.452 1.00 84.31 164 ALA A 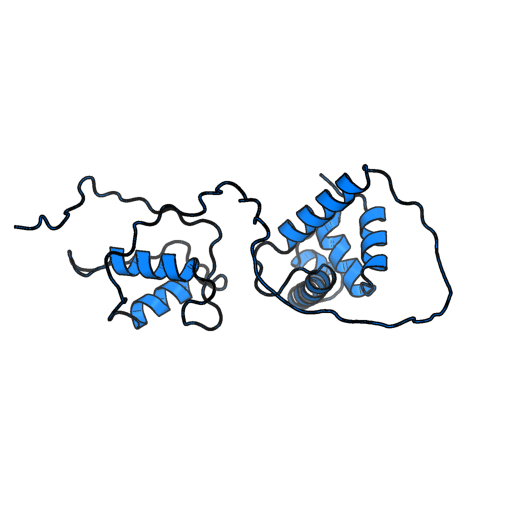O 1
ATOM 1292 N N . GLY A 1 165 ? 17.565 -13.015 -19.639 1.00 83.56 165 GLY A N 1
ATOM 1293 C CA . GLY A 1 165 ? 18.755 -12.854 -18.789 1.00 83.56 165 GLY A CA 1
ATOM 1294 C C . GLY A 1 165 ? 19.050 -11.435 -18.280 1.00 83.56 165 GLY A C 1
ATOM 1295 O O . GLY A 1 165 ? 19.916 -11.280 -17.431 1.00 83.56 165 GLY A O 1
ATOM 1296 N N . THR A 1 166 ? 18.308 -10.400 -18.688 1.00 87.19 166 THR A N 1
ATOM 1297 C CA . THR A 1 166 ? 18.592 -9.001 -18.291 1.00 87.19 166 THR A CA 1
ATOM 1298 C C . THR A 1 166 ? 18.228 -8.632 -16.845 1.00 87.19 166 THR A C 1
ATOM 1300 O O . THR A 1 166 ? 18.280 -7.460 -16.483 1.00 87.19 166 THR A O 1
ATOM 1303 N N . GLY A 1 167 ? 17.812 -9.594 -16.016 1.00 87.81 167 GLY A N 1
ATOM 1304 C CA . GLY A 1 167 ? 17.491 -9.340 -14.606 1.00 87.81 167 GLY A CA 1
ATOM 1305 C C . GLY A 1 167 ? 16.098 -8.756 -14.333 1.00 87.81 167 GLY A C 1
ATOM 1306 O O . GLY A 1 167 ? 15.883 -8.198 -13.266 1.00 87.81 167 GLY A O 1
ATOM 1307 N N . LYS A 1 168 ? 15.124 -8.905 -15.244 1.00 93.38 168 LYS A N 1
ATOM 1308 C CA . LYS A 1 168 ? 13.732 -8.433 -15.039 1.00 93.38 168 LYS A CA 1
ATOM 1309 C C . LYS A 1 168 ? 13.106 -8.949 -13.741 1.00 93.38 168 LYS A C 1
ATOM 1311 O O . LYS A 1 168 ? 12.513 -8.184 -12.991 1.00 93.38 168 LYS A O 1
ATOM 1316 N N . THR A 1 169 ? 13.267 -10.245 -13.471 1.00 89.81 169 THR A N 1
ATOM 1317 C CA . THR A 1 169 ? 12.794 -10.863 -12.227 1.00 89.81 169 THR A CA 1
ATOM 1318 C C . THR A 1 169 ? 13.512 -10.270 -11.022 1.00 89.81 169 THR A C 1
ATOM 1320 O O . THR A 1 169 ? 12.867 -9.970 -10.028 1.00 89.81 169 THR A O 1
ATOM 1323 N N . SER A 1 170 ? 14.824 -10.044 -11.120 1.00 90.12 170 SER A N 1
ATOM 1324 C CA . SER A 1 170 ? 15.607 -9.417 -10.053 1.00 90.12 170 SER A CA 1
ATOM 1325 C C . SER A 1 170 ? 15.126 -7.997 -9.753 1.00 90.12 170 SER A C 1
ATOM 1327 O O . SER A 1 170 ? 14.997 -7.651 -8.587 1.00 90.12 170 SER A O 1
ATOM 1329 N N . LEU A 1 171 ? 14.801 -7.212 -10.787 1.00 92.31 171 LEU A N 1
ATOM 1330 C CA . LEU A 1 171 ? 14.234 -5.867 -10.656 1.00 92.31 171 LEU A CA 1
ATOM 1331 C C . LEU A 1 171 ? 12.844 -5.893 -9.997 1.00 92.31 171 LEU A C 1
ATOM 1333 O O . LEU A 1 171 ? 12.584 -5.120 -9.081 1.00 92.31 171 LEU A O 1
ATOM 1337 N N . ALA A 1 172 ? 11.969 -6.812 -10.418 1.00 93.62 172 ALA A N 1
ATOM 1338 C CA . ALA A 1 172 ? 10.646 -6.985 -9.816 1.00 93.62 172 ALA A CA 1
ATOM 1339 C C . ALA A 1 172 ? 10.733 -7.390 -8.335 1.00 93.62 172 ALA A C 1
ATOM 1341 O O . ALA A 1 172 ? 9.988 -6.879 -7.501 1.00 93.62 172 ALA A O 1
ATOM 1342 N N . LEU A 1 173 ? 11.651 -8.307 -8.013 1.00 91.69 173 LEU A N 1
ATOM 1343 C CA . LEU A 1 173 ? 11.897 -8.741 -6.643 1.00 91.69 173 LEU A CA 1
ATOM 1344 C C . LEU A 1 173 ? 12.461 -7.610 -5.794 1.00 91.69 173 LEU A C 1
ATOM 1346 O O . LEU A 1 173 ? 12.019 -7.453 -4.662 1.00 91.69 173 LEU A O 1
ATOM 1350 N N . GLU A 1 174 ? 13.380 -6.806 -6.327 1.00 91.12 174 GLU A N 1
ATOM 1351 C CA . GLU A 1 174 ? 13.922 -5.675 -5.577 1.00 91.12 174 GLU A CA 1
ATOM 1352 C C . GLU A 1 174 ? 12.836 -4.647 -5.253 1.00 91.12 174 GLU A C 1
ATOM 1354 O O . GLU A 1 174 ? 12.687 -4.266 -4.095 1.00 91.12 174 GLU A O 1
ATOM 1359 N N . ALA A 1 175 ? 11.997 -4.285 -6.230 1.00 91.75 175 ALA A N 1
ATOM 1360 C CA . ALA A 1 175 ? 10.849 -3.415 -5.986 1.00 91.75 175 ALA A CA 1
ATOM 1361 C C . ALA A 1 175 ? 9.915 -3.989 -4.906 1.00 91.75 175 ALA A C 1
ATOM 1363 O O . ALA A 1 175 ? 9.484 -3.272 -4.004 1.00 91.75 175 ALA A O 1
ATOM 1364 N N . ALA A 1 176 ? 9.638 -5.296 -4.958 1.00 92.06 176 ALA A N 1
ATOM 1365 C CA . ALA A 1 176 ? 8.807 -5.972 -3.968 1.00 92.06 176 ALA A CA 1
ATOM 1366 C C . ALA A 1 176 ? 9.438 -5.985 -2.566 1.00 92.06 176 ALA A C 1
ATOM 1368 O O . ALA A 1 176 ? 8.726 -5.820 -1.577 1.00 92.06 176 ALA A O 1
ATOM 1369 N N . TYR A 1 177 ? 10.756 -6.149 -2.454 1.00 88.62 177 TYR A N 1
ATOM 1370 C CA . TYR A 1 177 ? 11.439 -6.058 -1.168 1.00 88.62 177 TYR A CA 1
ATOM 1371 C C . TYR A 1 177 ? 11.429 -4.633 -0.607 1.00 88.62 177 TYR A C 1
ATOM 1373 O O . TYR A 1 177 ? 11.145 -4.464 0.577 1.00 88.62 177 TYR A O 1
ATOM 1381 N N . GLN A 1 178 ? 11.624 -3.607 -1.437 1.00 86.88 178 GLN A N 1
ATOM 1382 C CA . GLN A 1 178 ? 11.512 -2.212 -0.989 1.00 86.88 178 GLN A CA 1
ATOM 1383 C C . GLN A 1 178 ? 10.091 -1.842 -0.552 1.00 86.88 178 GLN A C 1
ATOM 1385 O O . GLN A 1 178 ? 9.904 -1.019 0.336 1.00 86.88 178 GLN A O 1
ATOM 1390 N N . CYS A 1 179 ? 9.084 -2.517 -1.106 1.00 86.44 179 CYS A N 1
ATOM 1391 C CA . CYS A 1 179 ? 7.700 -2.402 -0.656 1.00 86.44 179 CYS A CA 1
ATOM 1392 C C . CYS A 1 179 ? 7.425 -3.029 0.728 1.00 86.44 179 CYS A C 1
ATOM 1394 O O . CYS A 1 179 ? 6.372 -2.772 1.323 1.00 86.44 179 CYS A O 1
ATOM 1396 N N . LEU A 1 180 ? 8.328 -3.886 1.221 1.00 81.75 180 LEU A N 1
ATOM 1397 C CA . LEU A 1 180 ? 8.262 -4.510 2.549 1.00 81.75 180 LEU A CA 1
ATOM 1398 C C . LEU A 1 180 ? 9.134 -3.786 3.574 1.00 81.75 180 LEU A C 1
ATOM 1400 O O . LEU A 1 180 ? 8.798 -3.761 4.758 1.00 81.75 180 LEU A O 1
ATOM 1404 N N . GLU A 1 181 ? 10.271 -3.257 3.133 1.00 72.75 181 GLU A N 1
ATOM 1405 C CA . GLU A 1 181 ? 11.241 -2.586 3.985 1.00 72.75 181 GLU A CA 1
ATOM 1406 C C . GLU A 1 181 ? 10.741 -1.183 4.342 1.00 72.75 181 GLU A C 1
ATOM 1408 O O . GLU A 1 181 ? 10.657 -0.298 3.498 1.00 72.75 181 GLU A O 1
ATOM 1413 N N . GLU A 1 182 ? 10.460 -0.947 5.627 1.00 55.50 182 GLU A N 1
ATOM 1414 C CA . GLU A 1 182 ? 10.037 0.369 6.142 1.00 55.50 182 GLU A CA 1
ATOM 1415 C C . GLU A 1 182 ? 11.092 1.486 5.936 1.00 55.50 182 GLU A C 1
ATOM 1417 O O . GLU A 1 182 ? 10.804 2.642 6.220 1.00 55.50 182 GLU A O 1
ATOM 1422 N N . ASN A 1 183 ? 12.292 1.163 5.424 1.00 48.53 183 ASN A N 1
ATOM 1423 C CA . ASN A 1 183 ? 13.439 2.070 5.265 1.00 48.53 183 ASN A CA 1
ATOM 1424 C C . ASN A 1 183 ? 14.074 2.034 3.857 1.00 48.53 183 ASN A C 1
ATOM 1426 O O . ASN A 1 183 ? 15.258 2.343 3.716 1.00 48.53 183 ASN A O 1
ATOM 1430 N N . GLY A 1 184 ? 13.347 1.602 2.823 1.00 46.53 184 GLY A N 1
ATOM 1431 C CA . GLY A 1 184 ? 13.891 1.451 1.469 1.00 46.53 184 GLY A CA 1
ATOM 1432 C C . GLY A 1 184 ? 14.186 2.781 0.769 1.00 46.53 184 GLY A C 1
ATOM 1433 O O . GLY A 1 184 ? 13.415 3.150 -0.101 1.00 46.53 184 GLY A O 1
ATOM 1434 N N . GLY A 1 185 ? 15.263 3.486 1.153 1.00 46.16 185 GLY A N 1
ATOM 1435 C CA . GLY A 1 185 ? 15.988 4.551 0.421 1.00 46.16 185 GLY A CA 1
ATOM 1436 C C . GLY A 1 185 ? 15.241 5.833 0.002 1.00 46.16 185 GLY A C 1
ATOM 1437 O O . GLY A 1 185 ? 15.865 6.879 -0.149 1.00 46.16 185 GLY A O 1
ATOM 1438 N N . LEU A 1 186 ? 13.927 5.766 -0.173 1.00 51.44 186 LEU A N 1
ATOM 1439 C CA . LEU A 1 186 ? 13.007 6.837 -0.523 1.00 51.44 186 LEU A CA 1
ATOM 1440 C C . LEU A 1 186 ? 12.361 7.379 0.758 1.00 51.44 186 LEU A C 1
ATOM 1442 O O . LEU A 1 186 ? 12.191 6.645 1.730 1.00 51.44 186 LEU A O 1
ATOM 1446 N N . GLU A 1 187 ? 11.968 8.655 0.766 1.00 55.44 187 GLU A N 1
ATOM 1447 C CA . GLU A 1 187 ? 11.345 9.271 1.950 1.00 55.44 187 GLU A CA 1
ATOM 1448 C C . GLU A 1 187 ? 10.008 8.603 2.333 1.00 55.44 187 GLU A C 1
ATOM 1450 O O . GLU A 1 187 ? 9.673 8.543 3.515 1.00 55.44 187 GLU A O 1
ATOM 1455 N N . GLU A 1 188 ? 9.267 8.051 1.359 1.00 63.88 188 GLU A N 1
ATOM 1456 C CA . GLU A 1 188 ? 8.009 7.314 1.572 1.00 63.88 188 GLU A CA 1
ATOM 1457 C C . GLU A 1 188 ? 7.792 6.215 0.495 1.00 63.88 188 GLU A C 1
ATOM 1459 O O . GLU A 1 188 ? 6.988 6.404 -0.424 1.00 63.88 188 GLU A O 1
ATOM 1464 N N . PRO A 1 189 ? 8.484 5.056 0.547 1.00 65.75 189 PRO A N 1
ATOM 1465 C CA . PRO A 1 189 ? 8.276 3.984 -0.425 1.00 65.75 189 PRO A CA 1
ATOM 1466 C C . PRO A 1 189 ? 6.863 3.375 -0.312 1.00 65.75 189 PRO A C 1
ATOM 1468 O O . PRO A 1 189 ? 6.257 3.356 0.769 1.00 65.75 189 PRO A O 1
ATOM 1471 N N . PRO A 1 190 ? 6.300 2.854 -1.418 1.00 78.25 190 PRO A N 1
ATOM 1472 C CA . PRO A 1 190 ? 4.973 2.249 -1.411 1.00 78.25 190 PRO A CA 1
ATOM 1473 C C . PRO A 1 190 ? 4.937 0.982 -0.549 1.00 78.25 190 PRO A C 1
ATOM 1475 O O . PRO A 1 190 ? 5.551 -0.024 -0.875 1.00 78.25 190 PRO A O 1
ATOM 1478 N N . TYR A 1 191 ? 4.156 0.996 0.531 1.00 84.06 191 TYR A N 1
ATOM 1479 C CA . TYR A 1 191 ? 4.046 -0.153 1.433 1.00 84.06 191 TYR A CA 1
ATOM 1480 C C . TYR A 1 191 ? 2.888 -1.099 1.079 1.00 84.06 191 TYR A C 1
ATOM 1482 O O . TYR A 1 191 ? 1.731 -0.668 0.914 1.00 84.06 191 TYR A O 1
ATOM 1490 N N . PHE A 1 192 ? 3.182 -2.403 1.064 1.00 84.31 192 PHE A N 1
ATOM 1491 C CA . PHE A 1 192 ? 2.206 -3.476 0.855 1.00 84.31 192 PHE A CA 1
ATOM 1492 C C . PHE A 1 192 ? 2.202 -4.463 2.030 1.00 84.31 192 PHE A C 1
ATOM 1494 O O . PHE A 1 192 ? 3.218 -5.051 2.379 1.00 84.31 192 PHE A O 1
ATOM 1501 N N . GLU A 1 193 ? 1.023 -4.689 2.623 1.00 79.31 193 GLU A N 1
ATOM 1502 C CA . GLU A 1 193 ? 0.870 -5.617 3.759 1.00 79.31 193 GLU A CA 1
ATOM 1503 C C . GLU A 1 193 ? 1.055 -7.086 3.367 1.00 79.31 193 GLU A C 1
ATOM 1505 O O . GLU A 1 193 ? 1.414 -7.905 4.213 1.00 79.31 193 GLU A O 1
ATOM 1510 N N . ASN A 1 194 ? 0.743 -7.428 2.114 1.00 86.62 194 ASN A N 1
ATOM 1511 C CA . ASN A 1 194 ? 0.900 -8.777 1.593 1.00 86.62 194 ASN A CA 1
ATOM 1512 C C . ASN A 1 194 ? 1.444 -8.718 0.171 1.00 86.62 194 ASN A C 1
ATOM 1514 O O . ASN A 1 194 ? 0.930 -7.954 -0.647 1.00 86.62 194 ASN A O 1
ATOM 1518 N N . ILE A 1 195 ? 2.434 -9.557 -0.121 1.00 89.94 195 ILE A N 1
ATOM 1519 C CA . ILE A 1 195 ? 2.993 -9.704 -1.464 1.00 89.94 195 ILE A CA 1
ATOM 1520 C C . ILE A 1 195 ? 2.979 -11.180 -1.839 1.00 89.94 195 ILE A C 1
ATOM 1522 O O . ILE A 1 195 ? 3.468 -12.022 -1.090 1.00 89.94 195 ILE A O 1
ATOM 1526 N N . VAL A 1 196 ? 2.421 -11.487 -3.008 1.00 91.44 196 VAL A N 1
ATOM 1527 C CA . VAL A 1 196 ? 2.402 -12.843 -3.554 1.00 91.44 196 VAL A CA 1
ATOM 1528 C C . VAL A 1 196 ? 3.235 -12.871 -4.826 1.00 91.44 196 VAL A C 1
ATOM 1530 O O . VAL A 1 196 ? 2.916 -12.211 -5.809 1.00 91.44 196 VAL A O 1
ATOM 1533 N N . PHE A 1 197 ? 4.302 -13.655 -4.798 1.00 91.75 197 PHE A N 1
ATOM 1534 C CA . PHE A 1 197 ? 5.113 -14.001 -5.946 1.00 91.75 197 PHE A CA 1
ATOM 1535 C C . PHE A 1 197 ? 4.643 -15.332 -6.530 1.00 91.75 197 PHE A C 1
ATOM 1537 O O . PHE A 1 197 ? 4.504 -16.335 -5.824 1.00 91.75 197 PHE A O 1
ATOM 1544 N N . CYS A 1 198 ? 4.425 -15.353 -7.839 1.00 90.38 198 CYS A N 1
ATOM 1545 C CA . CYS A 1 198 ? 4.157 -16.567 -8.595 1.00 90.38 198 CYS A CA 1
ATOM 1546 C C . CYS A 1 198 ? 5.047 -16.577 -9.836 1.00 90.38 198 CYS A C 1
ATOM 1548 O O . CYS A 1 198 ? 5.214 -15.554 -10.496 1.00 90.38 198 CYS A O 1
ATOM 1550 N N . SER A 1 199 ? 5.600 -17.743 -10.166 1.00 85.25 199 SER A N 1
ATOM 1551 C CA . SER A 1 199 ? 6.364 -17.948 -11.395 1.00 85.25 199 SER A CA 1
ATOM 1552 C C . SER A 1 199 ? 5.561 -18.812 -12.358 1.00 85.25 199 SER A C 1
ATOM 1554 O O . SER A 1 199 ? 5.046 -19.859 -11.970 1.00 85.25 199 SER A O 1
ATOM 1556 N N . ALA A 1 200 ? 5.491 -18.394 -13.621 1.00 79.94 200 ALA A N 1
ATOM 1557 C CA . ALA A 1 200 ? 4.953 -19.212 -14.708 1.00 79.94 200 ALA A CA 1
ATOM 1558 C C . ALA A 1 200 ? 6.018 -20.134 -15.344 1.00 79.94 200 ALA A C 1
ATOM 1560 O O . ALA A 1 200 ? 5.688 -20.973 -16.182 1.00 79.94 200 ALA A O 1
ATOM 1561 N N . GLN A 1 201 ? 7.297 -19.998 -14.967 1.00 69.75 201 GLN A N 1
ATOM 1562 C CA . GLN A 1 201 ? 8.364 -20.889 -15.430 1.00 69.75 201 GLN A CA 1
ATOM 1563 C C . GLN A 1 201 ? 8.370 -22.192 -14.626 1.00 69.75 201 GLN A C 1
ATOM 1565 O O . GLN A 1 201 ? 8.454 -22.173 -13.400 1.00 69.75 201 GLN A O 1
ATOM 1570 N N . LYS A 1 202 ? 8.329 -23.327 -15.336 1.00 62.19 202 LYS A N 1
ATOM 1571 C CA . LYS A 1 202 ? 8.303 -24.682 -14.754 1.00 62.19 202 LYS A CA 1
ATOM 1572 C C . LYS A 1 202 ? 9.661 -25.161 -14.219 1.00 62.19 202 LYS A C 1
ATOM 1574 O O . LYS A 1 202 ? 9.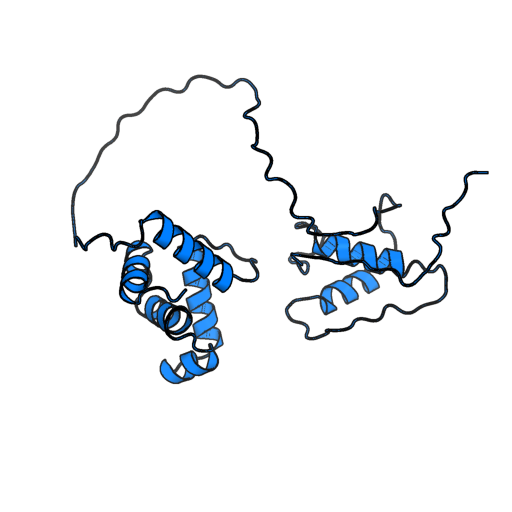694 -26.095 -13.428 1.00 62.19 202 LYS A O 1
ATOM 1579 N N . HIS A 1 203 ? 10.764 -24.531 -14.632 1.00 60.31 203 HIS A N 1
ATOM 1580 C CA . HIS A 1 203 ? 12.128 -24.932 -14.278 1.00 60.31 203 HIS A CA 1
ATOM 1581 C C . HIS A 1 203 ? 12.954 -23.717 -13.846 1.00 60.31 203 HIS A C 1
ATOM 1583 O O . HIS A 1 203 ? 12.950 -22.691 -14.527 1.00 60.31 203 HIS A O 1
ATOM 1589 N N . HIS A 1 204 ? 13.652 -23.836 -12.715 1.00 58.62 204 HIS A N 1
ATOM 1590 C CA . HIS A 1 204 ? 14.593 -22.834 -12.222 1.00 58.62 204 HIS A CA 1
ATOM 1591 C C . HIS A 1 204 ? 16.007 -23.275 -12.605 1.00 58.62 204 HIS A C 1
ATOM 1593 O O . HIS A 1 204 ? 16.446 -24.347 -12.197 1.00 58.62 204 HIS A O 1
ATOM 1599 N N . LEU A 1 205 ? 16.702 -22.479 -13.417 1.00 56.22 205 LEU A N 1
ATOM 1600 C CA . LEU A 1 205 ? 18.103 -22.726 -13.749 1.00 56.22 205 LEU A CA 1
ATOM 1601 C C . LEU A 1 205 ? 18.954 -22.243 -12.574 1.00 56.22 205 LEU A C 1
ATOM 1603 O O . LEU A 1 205 ? 19.244 -21.053 -12.458 1.00 56.22 205 LEU A O 1
ATOM 1607 N N . THR A 1 206 ? 19.307 -23.150 -11.669 1.00 54.53 206 THR A N 1
ATOM 1608 C CA . THR A 1 206 ? 20.320 -22.875 -10.649 1.00 54.53 206 THR A CA 1
ATOM 1609 C C . THR A 1 206 ? 21.705 -23.054 -11.264 1.00 54.53 206 THR A C 1
ATOM 1611 O O . THR A 1 206 ? 21.905 -24.036 -11.979 1.00 54.53 206 THR A O 1
ATOM 1614 N N . PRO A 1 207 ? 22.670 -22.156 -11.005 1.00 49.12 207 PRO A N 1
ATOM 1615 C CA . PRO A 1 207 ? 24.051 -22.413 -11.380 1.00 49.12 207 PRO A CA 1
ATOM 1616 C C . PRO A 1 207 ? 24.541 -23.621 -10.574 1.00 49.12 207 PRO A C 1
ATOM 1618 O O . PRO A 1 207 ? 24.743 -23.524 -9.363 1.00 49.12 207 PRO A O 1
ATOM 1621 N N . GLU A 1 208 ? 24.682 -24.773 -11.225 1.00 46.50 208 GLU A N 1
ATOM 1622 C CA . GLU A 1 208 ? 25.422 -25.888 -10.645 1.00 46.50 208 GLU A CA 1
ATOM 1623 C C . GLU A 1 208 ? 26.884 -25.453 -10.516 1.00 46.50 208 GLU A C 1
ATOM 1625 O O . GLU A 1 208 ? 27.485 -24.936 -11.461 1.00 46.50 208 GLU A O 1
ATOM 1630 N N . ARG A 1 209 ? 27.448 -25.596 -9.312 1.00 40.72 209 ARG A N 1
ATOM 1631 C CA . ARG A 1 209 ? 28.894 -25.480 -9.124 1.00 40.72 209 ARG A CA 1
ATOM 1632 C C . ARG A 1 209 ? 29.531 -26.669 -9.841 1.00 40.72 209 ARG A C 1
ATOM 1634 O O . ARG A 1 209 ? 29.339 -27.797 -9.399 1.00 40.72 209 ARG A O 1
ATOM 1641 N N . ILE A 1 210 ? 30.242 -26.384 -10.930 1.00 46.66 210 ILE A N 1
ATOM 1642 C CA . ILE A 1 210 ? 31.248 -27.278 -11.517 1.00 46.66 210 ILE A CA 1
ATOM 1643 C C . ILE A 1 210 ? 32.457 -27.308 -10.580 1.00 46.66 210 ILE A C 1
ATOM 1645 O O . ILE A 1 210 ? 32.799 -26.222 -10.048 1.00 46.66 210 ILE A O 1
#

Secondary structure (DSSP, 8-state):
-PPPHHHHHHHHHHTT--HHHHHHHHHHHTS---HHHHHHHTTS-HHHHHHHHHHHHHHTT--TT-TTHHHHHHHHHHHHHHHTTTS-------------------------------------B-PPPPSSSS--S-HHHHHHHHHHTSTT---S-------TTS-HHHHHHHHHHHTT-TTSSSSSPPP-S-B------S--------

Sequence (210 aa):
MNLPKDYLVKLSQERGLSPDQEEVFLLRLFYKKQYKDIAAQLETSAQACQKRMGQVYRKFGIIKGARGKETRLRALLNNEFKAAGGKMPKSVLTPESIAPIAVEPIKTVTTAPRAKVLKKNKLTQNLPARSYREFVGRQGELEQILTLLSPQDTAHLISITGMAGTGKTSLALEAAYQCLEENGGLEEPPYFENIVFCSAQKHHLTPERI

Radius of gyration: 24.88 Å; chains: 1; bounding box: 55×50×70 Å

Foldseek 3Di:
DQDDLVLLVVVCVVLVPDPVLSLLVCCCRHVVDQLVVSCVVVVHDSVVSVVSPVVVLVSVVNDPPDDCSVVVVVVVSVVVCVVVVVDDPDDDDDDDDDDDDDDDDDDDDDDDDDDDPDPPDDCQEDQDDDPDPDDDDPPVVLVVVQVCLAPVHPDPDDDQDDDPPPCSVVSVSVSVVLLPDPCNPDPRTNHDSHDYDDDPDPDDDDPDDD